Protein AF-A0A2V7H6N2-F1 (afdb_monomer)

Sequence (200 aa):
MRRLAPVTLITIGVLALLVWYVIYTRSVVHELRQEASRVGLMYARVYNGLSDPNPDAANAALLDLSRHIRESGVPMILADDAGNPTDTANLPFTAGMRSKQMRNYMLELDRQNLPIVEPGMGTVHFGNTPLVRGLILIPVLQSILIGMVLLAGAYALRTRGRADREQIWAGMARESAHQLGTPLSRSRGDYHRCYRSHGR

Radius of gyration: 38.62 Å; Cα contacts (8 Å, |Δi|>4): 127; chains: 1; bounding box: 100×37×113 Å

Secondary structure (DSSP, 8-state):
-TTTHHHHHHHHHHHHHHHHHHHHHHHHHHHHHHHHHHHHHHHHHHHHHHH-S-TTHHHHHHHHHHHHHHTT---EEEE-TTS-EEEEES-SS---TTSHHHHHHHHHHHHHSPPEEETTTEEEEE---HHHHHHHHHHHHHHHHHHHHHHHHHHHHHHHHHHHHHHHHHHHHHHHHHHHHHHHHHHHHHHHHHTTSS--

Structure (mmCIF, N/CA/C/O backbone):
data_AF-A0A2V7H6N2-F1
#
_entry.id   AF-A0A2V7H6N2-F1
#
loop_
_atom_site.group_PDB
_atom_site.id
_atom_site.type_symbol
_a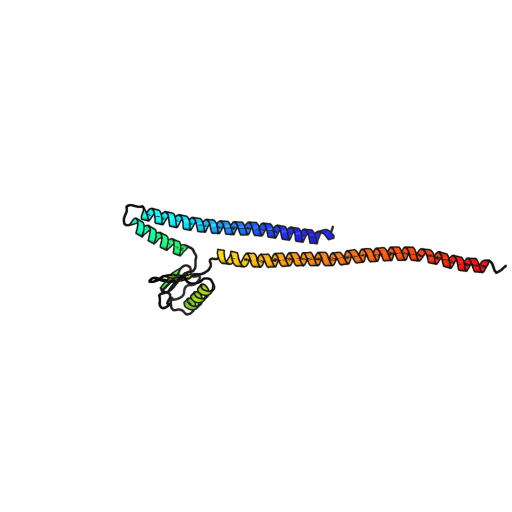tom_site.label_atom_id
_atom_site.label_alt_id
_atom_site.label_comp_id
_atom_site.label_asym_id
_atom_site.label_entity_id
_atom_site.label_seq_id
_atom_site.pdbx_PDB_ins_code
_atom_site.Cartn_x
_atom_site.Cartn_y
_atom_site.Cartn_z
_atom_site.occupancy
_atom_site.B_iso_or_equiv
_atom_site.auth_seq_id
_atom_site.auth_comp_id
_atom_site.auth_asym_id
_atom_site.auth_atom_id
_atom_site.pdbx_PDB_model_num
ATOM 1 N N . MET A 1 1 ? -13.682 0.307 43.775 1.00 49.00 1 MET A N 1
ATOM 2 C CA . MET A 1 1 ? -12.636 -0.066 42.790 1.00 49.00 1 MET A CA 1
ATOM 3 C C . MET A 1 1 ? -13.191 -0.513 41.422 1.00 49.00 1 MET A C 1
ATOM 5 O O . MET A 1 1 ? -12.634 -0.107 40.415 1.00 49.00 1 MET A O 1
ATOM 9 N N . ARG A 1 2 ? -14.326 -1.235 41.321 1.00 57.69 2 ARG A N 1
ATOM 10 C CA . ARG A 1 2 ? -14.915 -1.695 40.031 1.00 57.69 2 ARG A CA 1
ATOM 11 C C . ARG A 1 2 ? -15.389 -0.610 39.033 1.00 57.69 2 ARG A C 1
ATOM 13 O O . ARG A 1 2 ? -15.548 -0.912 37.858 1.00 57.69 2 ARG A O 1
ATOM 20 N N . ARG A 1 3 ? -15.612 0.643 39.461 1.00 59.81 3 ARG A N 1
ATOM 21 C CA . ARG A 1 3 ? -16.170 1.717 38.601 1.00 59.81 3 ARG A CA 1
ATOM 22 C C . ARG A 1 3 ? -15.148 2.369 37.646 1.00 59.81 3 ARG A C 1
ATOM 24 O O . ARG A 1 3 ? -15.546 2.912 36.616 1.00 59.81 3 ARG A O 1
ATOM 31 N N . LEU A 1 4 ? -13.848 2.287 37.950 1.00 61.97 4 LEU A N 1
ATOM 32 C CA . LEU A 1 4 ? -12.773 2.836 37.105 1.00 61.97 4 LEU A CA 1
ATOM 33 C C . LEU A 1 4 ? -12.337 1.866 35.997 1.00 61.97 4 LEU A C 1
ATOM 35 O O . LEU A 1 4 ? -11.927 2.322 34.935 1.00 61.97 4 LEU A O 1
ATOM 39 N N . ALA A 1 5 ? -12.534 0.559 36.205 1.00 71.19 5 ALA A N 1
ATOM 40 C CA . ALA A 1 5 ? -12.108 -0.503 35.293 1.00 71.19 5 ALA A CA 1
ATOM 41 C C . ALA A 1 5 ? -12.519 -0.306 33.814 1.00 71.19 5 ALA A C 1
ATOM 43 O O . ALA A 1 5 ? -11.676 -0.521 32.945 1.00 71.19 5 ALA A O 1
ATOM 44 N N . PRO A 1 6 ? -13.748 0.152 33.478 1.00 76.50 6 PRO A N 1
ATOM 45 C CA . PRO A 1 6 ? -14.136 0.332 32.076 1.00 76.50 6 PRO A CA 1
ATOM 46 C C . PRO A 1 6 ? -13.413 1.505 31.410 1.00 76.50 6 PRO A C 1
ATOM 48 O O . PRO A 1 6 ? -13.048 1.424 30.244 1.00 76.50 6 PRO A O 1
ATOM 51 N N . VAL A 1 7 ? -13.191 2.597 32.150 1.00 80.12 7 VAL A N 1
ATOM 52 C CA . VAL A 1 7 ? -12.512 3.787 31.614 1.00 80.12 7 VAL A CA 1
ATOM 53 C C . VAL A 1 7 ? -11.028 3.504 31.457 1.00 80.12 7 VAL A C 1
ATOM 55 O O . VAL A 1 7 ? -10.473 3.799 30.409 1.00 80.12 7 VAL A O 1
ATOM 58 N N . THR A 1 8 ? -10.399 2.856 32.441 1.00 85.50 8 THR A N 1
ATOM 59 C CA . THR A 1 8 ? -8.986 2.468 32.346 1.00 85.50 8 THR A CA 1
ATOM 60 C C . THR A 1 8 ? -8.736 1.507 31.184 1.00 85.50 8 THR A C 1
ATOM 62 O O . THR A 1 8 ? -7.739 1.664 30.490 1.00 85.50 8 THR A O 1
ATOM 65 N N . LEU A 1 9 ? -9.650 0.564 30.916 1.00 85.12 9 LEU A N 1
ATOM 66 C CA . LEU A 1 9 ? -9.554 -0.340 29.762 1.00 85.12 9 LEU A CA 1
ATOM 67 C C . LEU A 1 9 ? -9.631 0.410 28.427 1.00 85.12 9 LEU A C 1
ATOM 69 O O . LEU A 1 9 ? -8.818 0.155 27.543 1.00 85.12 9 LEU A O 1
ATOM 73 N N . ILE A 1 10 ? -10.565 1.357 28.290 1.00 85.88 10 ILE A N 1
ATOM 74 C CA . ILE A 1 10 ? -10.687 2.179 27.077 1.00 85.88 10 ILE A CA 1
ATOM 75 C C . ILE A 1 10 ? -9.427 3.027 26.882 1.00 85.88 10 ILE A C 1
ATOM 77 O O . ILE A 1 10 ? -8.874 3.040 25.786 1.00 85.88 10 ILE A O 1
ATOM 81 N N . THR A 1 11 ? -8.931 3.685 27.933 1.00 87.00 11 THR A N 1
ATOM 82 C CA . THR A 1 11 ? -7.718 4.512 27.853 1.00 87.00 11 THR A CA 1
ATOM 83 C C . THR A 1 11 ? -6.491 3.692 27.454 1.00 87.00 11 THR A C 1
ATOM 85 O O . THR A 1 11 ? -5.734 4.118 26.584 1.00 87.00 11 THR A O 1
ATOM 88 N N . ILE A 1 12 ? -6.309 2.500 28.035 1.00 90.56 12 ILE A N 1
ATOM 89 C CA . ILE A 1 12 ? -5.222 1.582 27.657 1.00 90.56 12 ILE A CA 1
ATOM 90 C C . ILE A 1 12 ? -5.381 1.134 26.201 1.00 90.56 12 ILE A C 1
ATOM 92 O O . ILE A 1 12 ? -4.402 1.138 25.460 1.00 90.56 12 ILE A O 1
ATOM 96 N N . GLY A 1 13 ? -6.602 0.805 25.769 1.00 88.75 13 GLY A N 1
ATOM 97 C CA . GLY A 1 13 ? -6.888 0.434 24.383 1.00 88.75 13 GLY A CA 1
ATOM 98 C C . GLY A 1 13 ? -6.537 1.547 23.393 1.00 88.75 13 GLY A C 1
ATOM 99 O O . GLY A 1 13 ? -5.859 1.295 22.403 1.00 88.75 13 GLY A O 1
ATOM 100 N N . VAL A 1 14 ? -6.919 2.793 23.687 1.00 89.69 14 VAL A N 1
ATOM 101 C CA . VAL A 1 14 ? -6.570 3.959 22.857 1.00 89.69 14 VAL A CA 1
ATOM 102 C C . VAL A 1 14 ? -5.056 4.175 22.813 1.00 89.69 14 VAL A C 1
ATOM 104 O O . VAL A 1 14 ? -4.505 4.375 21.734 1.00 89.69 14 VAL A O 1
ATOM 107 N N . LEU A 1 15 ? -4.361 4.092 23.952 1.00 92.25 15 LEU A N 1
ATOM 108 C CA . LEU A 1 15 ? -2.899 4.205 23.993 1.00 92.25 15 LEU A CA 1
ATOM 109 C C . LEU A 1 15 ? -2.215 3.105 23.175 1.00 92.25 15 LEU A C 1
ATOM 111 O O . LEU A 1 15 ? -1.307 3.401 22.403 1.00 92.25 15 LEU A O 1
ATOM 115 N N . ALA A 1 16 ? -2.674 1.858 23.293 1.00 91.75 16 ALA A N 1
ATOM 116 C CA . ALA A 1 16 ? -2.155 0.743 22.508 1.00 91.75 16 ALA A CA 1
ATOM 117 C C . ALA A 1 16 ? -2.360 0.967 21.001 1.00 91.75 16 ALA A C 1
ATOM 119 O O . ALA A 1 16 ? -1.436 0.734 20.224 1.00 91.75 16 ALA A O 1
ATOM 120 N N . LEU A 1 17 ? -3.523 1.488 20.591 1.00 90.75 17 LEU A N 1
ATOM 121 C CA . LEU A 1 17 ? -3.794 1.848 19.195 1.00 90.75 17 LEU A CA 1
ATOM 122 C C . LEU A 1 17 ? -2.862 2.949 18.684 1.00 90.75 17 LEU A C 1
ATOM 124 O O . LEU A 1 17 ? -2.365 2.853 17.565 1.00 90.75 17 LEU A O 1
ATOM 128 N N . LEU A 1 18 ? -2.599 3.976 19.495 1.00 91.38 18 LEU A N 1
ATOM 129 C CA . LEU A 1 18 ? -1.679 5.053 19.125 1.00 91.38 18 LEU A CA 1
ATOM 130 C C . LEU A 1 18 ? -0.240 4.545 18.984 1.00 91.38 18 LEU A C 1
ATOM 132 O O . LEU A 1 18 ? 0.433 4.873 18.009 1.00 91.38 18 LEU A O 1
ATOM 136 N N . VAL A 1 19 ? 0.225 3.713 19.920 1.00 94.19 19 VAL A N 1
ATOM 137 C CA . VAL A 1 19 ? 1.559 3.099 19.848 1.00 94.19 19 VAL A CA 1
ATOM 138 C C . VAL A 1 19 ? 1.673 2.206 18.615 1.00 94.19 19 VAL A C 1
ATOM 140 O O . VAL A 1 19 ? 2.633 2.336 17.856 1.00 94.19 19 VAL A O 1
ATOM 143 N N . TRP A 1 20 ? 0.675 1.353 18.374 1.00 93.12 20 TRP A N 1
ATOM 144 C CA . TRP A 1 20 ? 0.605 0.513 17.180 1.00 93.12 20 TRP A CA 1
ATOM 145 C C . TRP A 1 20 ? 0.672 1.347 15.896 1.00 93.12 20 TRP A C 1
ATOM 147 O O . TRP A 1 20 ? 1.472 1.050 15.012 1.00 93.12 20 TRP A O 1
ATOM 157 N N . TYR A 1 21 ? -0.101 2.434 15.815 1.00 90.25 21 TYR A N 1
ATOM 158 C CA . TYR A 1 21 ? -0.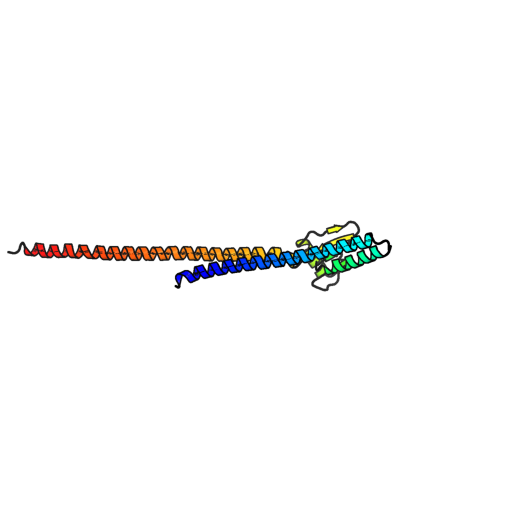103 3.334 14.661 1.00 90.25 21 TYR A CA 1
ATOM 159 C C . TYR A 1 21 ? 1.268 3.960 14.392 1.00 90.25 21 TYR A C 1
ATOM 161 O O . TYR A 1 21 ? 1.711 4.017 13.243 1.00 90.25 21 TYR A O 1
ATOM 169 N N . VAL A 1 22 ? 1.968 4.404 15.440 1.00 93.19 22 VAL A N 1
ATOM 170 C CA . VAL A 1 22 ? 3.320 4.962 15.307 1.00 93.19 22 VAL A CA 1
ATOM 171 C C . VAL A 1 22 ? 4.301 3.899 14.814 1.00 93.19 22 VAL A C 1
ATOM 173 O O . VAL A 1 22 ? 5.109 4.191 13.932 1.00 93.19 22 VAL A O 1
ATOM 176 N N . ILE A 1 23 ? 4.230 2.674 15.344 1.00 93.75 23 ILE A N 1
ATOM 177 C CA . ILE A 1 23 ? 5.082 1.559 14.903 1.00 93.75 23 ILE A CA 1
ATOM 178 C C . ILE A 1 23 ? 4.826 1.245 13.426 1.00 93.75 23 ILE A C 1
ATOM 180 O O . ILE A 1 23 ? 5.776 1.181 12.650 1.00 93.75 23 ILE A O 1
ATOM 184 N N . TYR A 1 24 ? 3.559 1.132 13.029 1.00 89.69 24 TYR A N 1
ATOM 185 C CA . TYR A 1 24 ? 3.167 0.873 11.646 1.00 89.69 24 TYR A CA 1
ATOM 186 C C . TYR A 1 24 ? 3.622 1.986 10.690 1.00 89.69 24 TYR A C 1
ATOM 188 O O . TYR A 1 24 ? 4.224 1.731 9.651 1.00 89.69 24 TYR A O 1
ATOM 196 N N . THR A 1 25 ? 3.411 3.248 11.064 1.00 90.19 25 THR A N 1
ATOM 197 C CA . THR A 1 25 ? 3.860 4.385 10.246 1.00 90.19 25 THR A CA 1
ATOM 198 C C . THR A 1 25 ? 5.381 4.366 10.080 1.00 90.19 25 THR A C 1
ATOM 200 O O . THR A 1 25 ? 5.897 4.619 8.994 1.00 90.19 25 THR A O 1
ATOM 203 N N . ARG A 1 26 ? 6.127 4.023 11.140 1.00 92.44 26 ARG A N 1
ATOM 204 C CA . ARG A 1 26 ? 7.588 3.892 11.070 1.00 92.44 26 ARG A CA 1
ATOM 205 C C . ARG A 1 26 ? 8.033 2.739 10.173 1.00 92.44 26 ARG A C 1
ATOM 207 O O . ARG A 1 26 ? 9.008 2.928 9.450 1.00 92.44 26 ARG A O 1
ATOM 214 N N . SER A 1 27 ? 7.356 1.588 10.194 1.00 89.25 27 SER A N 1
ATOM 215 C CA . SER A 1 27 ? 7.705 0.460 9.317 1.00 89.25 27 SER A CA 1
ATOM 216 C C . SER A 1 27 ? 7.466 0.807 7.850 1.00 89.25 27 SER A C 1
ATOM 218 O O . SER A 1 27 ? 8.359 0.621 7.032 1.00 89.25 27 SER A O 1
ATOM 220 N N . VAL A 1 28 ? 6.332 1.440 7.540 1.00 89.06 28 VAL A N 1
ATOM 221 C CA . VAL A 1 28 ? 6.027 1.954 6.198 1.00 89.06 28 VAL A CA 1
ATOM 222 C C . VAL A 1 28 ? 7.096 2.938 5.723 1.00 89.06 28 VAL A C 1
ATOM 224 O O . VAL A 1 28 ? 7.618 2.807 4.620 1.00 89.06 28 VAL A O 1
ATOM 227 N N . VAL A 1 29 ? 7.458 3.924 6.551 1.00 89.25 29 VAL A N 1
ATOM 228 C CA . VAL A 1 29 ? 8.499 4.902 6.195 1.00 89.25 29 VAL A CA 1
ATOM 229 C C . VAL A 1 29 ? 9.850 4.216 5.987 1.00 89.25 29 VAL A C 1
ATOM 231 O O . VAL A 1 29 ? 10.625 4.640 5.131 1.00 89.25 29 VAL A O 1
ATOM 234 N N . HIS A 1 30 ? 10.151 3.170 6.756 1.00 90.50 30 HIS A N 1
ATOM 235 C CA . HIS A 1 30 ? 11.375 2.399 6.586 1.00 90.50 30 HIS A CA 1
ATOM 236 C C . HIS A 1 30 ? 11.399 1.660 5.244 1.00 90.50 30 HIS A C 1
ATOM 238 O O . HIS A 1 30 ? 12.384 1.780 4.520 1.00 90.50 30 HIS A O 1
ATOM 244 N N . GLU A 1 31 ? 10.313 0.975 4.882 1.00 87.75 31 GLU A N 1
ATOM 245 C CA . GLU A 1 31 ? 10.175 0.298 3.587 1.00 87.75 31 GLU A CA 1
ATOM 246 C C . GLU A 1 31 ? 10.279 1.294 2.421 1.00 87.75 31 GLU A C 1
ATOM 248 O O . GLU A 1 31 ? 11.102 1.103 1.528 1.00 87.75 31 GLU A O 1
ATOM 253 N N . LEU A 1 32 ? 9.578 2.434 2.495 1.00 86.62 32 LEU A N 1
ATOM 254 C CA . LEU A 1 32 ? 9.671 3.501 1.488 1.00 86.62 32 LEU A CA 1
ATOM 255 C C . LEU A 1 32 ? 11.096 4.054 1.340 1.00 86.62 32 LEU A C 1
ATOM 257 O O . LEU A 1 32 ? 11.557 4.321 0.232 1.00 86.62 32 LEU A O 1
ATOM 261 N N . ARG A 1 33 ? 11.828 4.227 2.448 1.00 88.12 33 ARG A N 1
ATOM 262 C CA . ARG A 1 33 ? 13.228 4.682 2.409 1.00 88.12 33 ARG A CA 1
ATOM 263 C C . ARG A 1 33 ? 14.155 3.641 1.794 1.00 88.12 33 ARG A C 1
ATOM 265 O O . ARG A 1 33 ? 15.095 4.023 1.096 1.00 88.12 33 ARG A O 1
ATOM 272 N N . GLN A 1 34 ? 13.915 2.354 2.044 1.00 86.75 34 GLN A N 1
ATOM 273 C CA . GLN A 1 34 ? 14.683 1.278 1.421 1.00 86.75 34 GLN A CA 1
ATOM 274 C C . GLN A 1 34 ? 14.440 1.239 -0.090 1.00 86.75 34 GLN A C 1
ATOM 276 O O . GLN A 1 34 ? 15.405 1.186 -0.852 1.00 86.75 34 GLN A O 1
ATOM 281 N N . GLU A 1 35 ? 13.184 1.335 -0.530 1.00 83.44 35 GLU A N 1
ATOM 282 C CA . GLU A 1 35 ? 12.837 1.421 -1.953 1.00 83.44 35 GLU A CA 1
ATOM 283 C C . GLU A 1 35 ? 13.471 2.653 -2.613 1.00 83.44 35 GLU A C 1
ATOM 285 O O . GLU A 1 35 ? 14.158 2.523 -3.627 1.00 83.44 35 GLU A O 1
ATOM 290 N N . ALA A 1 36 ? 13.356 3.834 -1.996 1.00 83.75 36 ALA A N 1
ATOM 291 C CA . ALA A 1 36 ? 13.974 5.060 -2.503 1.00 83.75 36 ALA A CA 1
ATOM 292 C C . ALA A 1 36 ? 15.506 4.947 -2.608 1.00 83.75 36 ALA A C 1
ATOM 294 O O . ALA A 1 36 ? 16.102 5.395 -3.587 1.00 83.75 36 ALA A O 1
ATOM 295 N N . SER A 1 37 ? 16.149 4.298 -1.633 1.00 85.62 37 SER A N 1
ATOM 296 C CA . SER A 1 37 ? 17.595 4.039 -1.668 1.00 85.62 37 SER A CA 1
ATOM 297 C C . SER A 1 37 ? 17.982 3.126 -2.834 1.00 85.62 37 SER A C 1
ATOM 299 O O . SER A 1 37 ? 18.994 3.371 -3.488 1.00 85.62 37 SER A O 1
ATOM 301 N N . ARG A 1 38 ? 17.173 2.100 -3.141 1.00 83.06 38 ARG A N 1
ATOM 302 C CA . ARG A 1 38 ? 17.405 1.216 -4.297 1.00 83.06 38 ARG A CA 1
ATOM 303 C C . ARG A 1 38 ? 17.304 1.980 -5.613 1.00 83.06 38 ARG A C 1
ATOM 305 O O . ARG A 1 38 ? 18.183 1.824 -6.455 1.00 83.06 38 ARG A O 1
ATOM 312 N N . VAL A 1 39 ? 16.301 2.845 -5.765 1.00 81.75 39 VAL A N 1
ATOM 313 C CA . VAL A 1 39 ? 16.165 3.715 -6.948 1.00 81.75 39 VAL A CA 1
ATOM 314 C C . VAL A 1 39 ? 17.357 4.671 -7.069 1.00 81.75 39 VAL A C 1
ATOM 316 O O . VAL A 1 39 ? 17.913 4.830 -8.152 1.00 81.75 39 VAL A O 1
ATOM 319 N N . GLY A 1 40 ? 17.814 5.254 -5.957 1.00 83.25 40 GLY A N 1
ATOM 320 C CA . GLY A 1 40 ? 19.007 6.105 -5.941 1.00 83.25 40 GLY A CA 1
ATOM 321 C C . GLY A 1 40 ? 20.276 5.367 -6.382 1.00 83.25 40 GLY A C 1
ATOM 322 O O . GLY A 1 40 ? 21.051 5.892 -7.180 1.00 83.25 40 GLY A O 1
ATOM 323 N N . LEU A 1 41 ? 20.464 4.125 -5.926 1.00 83.50 41 LEU A N 1
ATOM 324 C CA . LEU A 1 41 ? 21.573 3.272 -6.365 1.00 83.50 41 LEU A CA 1
ATOM 325 C C . LEU A 1 41 ? 21.480 2.929 -7.856 1.00 83.50 41 LEU A C 1
ATOM 327 O O . LEU A 1 41 ? 22.502 2.949 -8.539 1.00 83.50 41 LEU A O 1
ATOM 331 N N . MET A 1 42 ? 20.279 2.653 -8.371 1.00 78.00 42 MET A N 1
ATOM 332 C CA . MET A 1 42 ? 20.055 2.435 -9.804 1.00 78.00 42 MET A CA 1
ATOM 333 C C . MET A 1 42 ? 20.463 3.665 -10.620 1.00 78.00 42 MET A C 1
ATOM 335 O O . MET A 1 42 ? 21.233 3.540 -11.569 1.00 78.00 42 MET A O 1
ATOM 339 N N . TYR A 1 43 ? 20.022 4.857 -10.209 1.00 81.38 43 TYR A N 1
ATOM 340 C CA . TYR A 1 43 ? 20.392 6.114 -10.861 1.00 81.38 43 TYR A CA 1
ATOM 341 C C . TYR A 1 43 ? 21.910 6.342 -10.850 1.00 81.38 43 TYR A C 1
ATOM 343 O O . TYR A 1 43 ? 22.499 6.651 -11.884 1.00 81.38 43 TYR A O 1
ATOM 351 N N . ALA A 1 44 ? 22.562 6.117 -9.704 1.00 83.62 44 ALA A N 1
ATOM 352 C CA . ALA A 1 44 ? 24.012 6.236 -9.584 1.00 83.62 44 ALA A CA 1
ATOM 353 C C . ALA A 1 44 ? 24.759 5.250 -10.499 1.00 83.62 44 ALA A C 1
ATOM 355 O O . ALA A 1 44 ? 25.738 5.642 -11.127 1.00 83.62 44 ALA A O 1
ATOM 356 N N . ARG A 1 45 ? 24.296 3.995 -10.619 1.00 81.81 45 ARG A N 1
ATOM 357 C CA . ARG A 1 45 ? 24.901 2.987 -11.512 1.00 81.81 45 ARG A CA 1
ATOM 358 C C . ARG A 1 45 ? 24.753 3.346 -12.985 1.00 81.81 45 ARG A C 1
ATOM 360 O O . ARG A 1 45 ? 25.729 3.238 -13.719 1.00 81.81 45 ARG A O 1
ATOM 367 N N . VAL A 1 46 ? 23.569 3.796 -13.403 1.00 82.56 46 VAL A N 1
ATOM 368 C CA . VAL A 1 46 ? 23.340 4.268 -14.777 1.00 82.56 46 VAL A CA 1
ATOM 369 C C . VAL A 1 46 ? 24.257 5.447 -15.079 1.00 82.56 46 VAL A C 1
ATOM 371 O O . VAL A 1 46 ? 24.952 5.436 -16.087 1.00 82.56 46 VAL A O 1
ATOM 374 N N . TYR A 1 47 ? 24.329 6.429 -14.178 1.00 82.62 47 TYR A N 1
ATOM 375 C CA . TYR A 1 47 ? 25.185 7.598 -14.364 1.00 82.62 47 TYR A CA 1
ATOM 376 C C . TYR A 1 47 ? 26.677 7.237 -14.422 1.00 82.62 47 TYR A C 1
ATOM 378 O O . TYR A 1 47 ? 27.406 7.781 -15.251 1.00 82.62 47 TYR A O 1
ATOM 386 N N . ASN A 1 48 ? 27.127 6.290 -13.591 1.00 82.00 48 ASN A N 1
ATOM 387 C CA . ASN A 1 48 ? 28.498 5.780 -13.646 1.00 82.00 48 ASN A CA 1
ATOM 388 C C . ASN A 1 48 ? 28.783 5.083 -14.980 1.00 82.00 48 ASN A C 1
ATOM 390 O O . ASN A 1 48 ? 29.793 5.381 -15.600 1.00 82.00 48 ASN A O 1
ATOM 394 N N . GLY A 1 49 ? 27.882 4.216 -15.452 1.00 80.31 49 GLY A N 1
ATOM 395 C CA . GLY A 1 49 ? 28.028 3.547 -16.749 1.00 80.31 49 GLY A CA 1
ATOM 396 C C . GLY A 1 49 ? 28.025 4.513 -17.937 1.00 80.31 49 GLY A C 1
ATOM 397 O O . GLY A 1 49 ? 28.700 4.253 -18.925 1.00 80.31 49 GLY A O 1
ATOM 398 N N . LEU A 1 50 ? 27.308 5.639 -17.836 1.00 80.38 50 LEU A N 1
ATOM 399 C CA . LEU A 1 50 ? 27.317 6.703 -18.849 1.00 80.38 50 LEU A CA 1
ATOM 400 C C . LEU A 1 50 ? 28.572 7.590 -18.789 1.00 80.38 50 LEU A C 1
ATOM 402 O O . LEU A 1 50 ? 28.933 8.193 -19.795 1.00 80.38 50 LEU A O 1
ATOM 406 N N . SER A 1 51 ? 29.205 7.706 -17.618 1.00 81.06 51 SER A N 1
ATOM 407 C CA . SER A 1 51 ? 30.416 8.520 -17.413 1.00 81.06 51 SER A CA 1
ATOM 408 C C . SER A 1 51 ? 31.714 7.724 -17.594 1.00 81.06 51 SER A C 1
ATOM 410 O O . SER A 1 51 ? 32.794 8.315 -17.618 1.00 81.06 51 SER A O 1
ATOM 412 N N . ASP A 1 52 ? 31.624 6.396 -17.687 1.00 78.69 52 ASP A N 1
ATOM 413 C CA . ASP A 1 52 ? 32.759 5.506 -17.907 1.00 78.69 52 ASP A CA 1
ATOM 414 C C . ASP A 1 52 ? 33.234 5.612 -19.374 1.00 78.69 52 ASP A C 1
ATOM 416 O O . ASP A 1 52 ? 32.426 5.471 -20.294 1.00 78.69 52 ASP A O 1
ATOM 420 N N . PRO A 1 53 ? 34.532 5.866 -19.629 1.00 77.44 53 PRO A N 1
ATOM 421 C CA . PRO A 1 53 ? 35.076 5.913 -20.985 1.00 77.44 53 PRO A CA 1
ATOM 422 C C . PRO A 1 53 ? 35.044 4.563 -21.723 1.00 77.44 53 PRO A C 1
ATOM 424 O O . PRO A 1 53 ? 35.319 4.524 -22.924 1.00 77.44 53 PRO A O 1
ATOM 427 N N . ASN A 1 54 ? 34.737 3.457 -21.041 1.00 81.44 54 ASN A N 1
ATOM 428 C CA . ASN A 1 54 ? 34.571 2.150 -21.659 1.00 81.44 54 ASN A CA 1
ATOM 429 C C . ASN A 1 54 ? 33.231 2.050 -22.433 1.00 81.44 54 ASN A C 1
ATOM 431 O O . ASN A 1 54 ? 32.165 2.133 -21.818 1.00 81.44 54 ASN A O 1
ATOM 435 N N . PRO A 1 55 ? 33.247 1.779 -23.754 1.00 72.50 55 PRO A N 1
ATOM 436 C CA . PRO A 1 55 ? 32.033 1.679 -24.572 1.00 72.50 55 PRO A CA 1
ATOM 437 C C . PRO A 1 55 ? 31.058 0.568 -24.139 1.00 72.50 55 PRO A C 1
ATOM 439 O O . PRO A 1 55 ? 29.865 0.664 -24.423 1.00 72.50 55 PRO A O 1
ATOM 442 N N . ASP A 1 56 ? 31.524 -0.457 -23.417 1.00 80.00 56 ASP A N 1
ATOM 443 C CA . ASP A 1 56 ? 30.676 -1.562 -22.946 1.00 80.00 56 ASP A CA 1
ATOM 444 C C . ASP A 1 56 ? 30.054 -1.321 -21.558 1.00 80.00 56 ASP A C 1
ATOM 446 O O . ASP A 1 56 ? 29.109 -2.015 -21.164 1.00 80.00 56 ASP A O 1
ATOM 450 N N . ALA A 1 57 ? 30.537 -0.324 -20.809 1.00 77.69 57 ALA A N 1
ATOM 451 C CA . ALA A 1 57 ? 30.082 -0.056 -19.444 1.00 77.69 57 ALA A CA 1
ATOM 452 C C . ALA A 1 57 ? 28.621 0.419 -19.391 1.00 77.69 57 ALA A C 1
ATOM 454 O O . ALA A 1 57 ? 27.861 -0.001 -18.513 1.00 77.69 57 ALA A O 1
ATOM 455 N N . ALA A 1 58 ? 28.193 1.224 -20.367 1.00 74.75 58 ALA A N 1
ATOM 456 C CA . ALA A 1 58 ? 26.807 1.673 -20.483 1.00 74.75 58 ALA A CA 1
ATOM 457 C C . ALA A 1 58 ? 25.841 0.493 -20.702 1.00 74.75 58 ALA A C 1
ATOM 459 O O . ALA A 1 58 ? 24.809 0.395 -20.035 1.00 74.75 58 ALA A O 1
ATOM 460 N N . ASN A 1 59 ? 26.201 -0.454 -21.573 1.00 79.50 59 ASN A N 1
ATOM 461 C CA . ASN A 1 59 ? 25.390 -1.644 -21.843 1.00 79.50 59 ASN A CA 1
ATOM 462 C C . ASN A 1 59 ? 25.304 -2.565 -20.616 1.00 79.50 59 ASN A C 1
ATOM 464 O O . ASN A 1 59 ? 24.226 -3.065 -20.287 1.00 79.50 59 ASN A O 1
ATOM 468 N N . ALA A 1 60 ? 26.416 -2.750 -19.896 1.00 80.25 60 ALA A N 1
ATOM 469 C CA . ALA A 1 60 ? 26.437 -3.513 -18.650 1.00 80.25 60 ALA A CA 1
ATOM 470 C C . ALA A 1 60 ? 25.554 -2.873 -17.561 1.00 80.25 60 ALA A C 1
ATOM 472 O O . ALA A 1 60 ? 24.809 -3.582 -16.880 1.00 80.25 60 ALA A O 1
ATOM 473 N N . ALA A 1 61 ? 25.574 -1.541 -17.437 1.00 79.56 61 ALA A N 1
ATOM 474 C CA . ALA A 1 61 ? 24.718 -0.809 -16.505 1.00 79.56 61 ALA A CA 1
ATOM 475 C C . ALA A 1 61 ? 23.223 -0.942 -16.851 1.00 79.56 61 ALA A C 1
ATOM 477 O O . ALA A 1 61 ? 22.402 -1.125 -15.952 1.00 79.56 61 ALA A O 1
ATOM 478 N N . LEU A 1 62 ? 22.860 -0.915 -18.140 1.00 77.62 62 LEU A N 1
ATOM 479 C CA . LEU A 1 62 ? 21.479 -1.120 -18.599 1.00 77.62 62 LEU A CA 1
ATOM 480 C C . LEU A 1 62 ? 20.976 -2.548 -18.331 1.00 77.62 62 LEU A C 1
ATOM 482 O O . LEU A 1 62 ? 19.836 -2.734 -17.899 1.00 77.62 62 LEU A O 1
ATOM 486 N N . LEU A 1 63 ? 21.824 -3.560 -18.541 1.00 79.88 63 LEU A N 1
ATOM 487 C CA . LEU A 1 63 ? 21.497 -4.954 -18.226 1.00 79.88 63 LEU A CA 1
ATOM 488 C C . LEU A 1 63 ? 21.313 -5.170 -16.717 1.00 79.88 63 LEU A C 1
ATOM 490 O O . LEU A 1 63 ? 20.368 -5.847 -16.304 1.00 79.88 63 LEU A O 1
ATOM 494 N N . ASP A 1 64 ? 22.176 -4.572 -15.890 1.00 79.88 64 ASP A N 1
ATOM 495 C CA . ASP A 1 64 ? 22.060 -4.648 -14.429 1.00 79.88 64 ASP A CA 1
ATOM 496 C C . ASP A 1 64 ? 20.802 -3.930 -13.920 1.00 79.88 64 ASP A C 1
ATOM 498 O O . ASP A 1 64 ? 20.080 -4.462 -13.070 1.00 79.88 64 ASP A O 1
ATOM 502 N N . LEU A 1 65 ? 20.478 -2.770 -14.503 1.00 78.75 65 LEU A N 1
ATOM 503 C CA . LEU A 1 65 ? 19.239 -2.045 -14.229 1.00 78.75 65 LEU A CA 1
ATOM 504 C C . LEU A 1 65 ? 18.011 -2.892 -14.580 1.00 78.75 65 LEU A C 1
ATOM 506 O O . LEU A 1 65 ? 17.103 -3.027 -13.764 1.00 78.75 65 LEU A O 1
ATOM 510 N N . SER A 1 66 ? 17.997 -3.509 -15.765 1.00 78.38 66 SER A N 1
ATOM 511 C CA . SER A 1 66 ? 16.901 -4.378 -16.206 1.00 78.38 66 SER A CA 1
ATOM 512 C C . SER A 1 66 ? 16.672 -5.554 -15.249 1.00 78.38 66 SER A C 1
ATOM 514 O O . SER A 1 66 ? 15.525 -5.897 -14.949 1.00 78.38 66 SER A O 1
ATOM 516 N N . ARG A 1 67 ? 17.748 -6.160 -14.730 1.00 77.06 67 ARG A N 1
ATOM 517 C CA . ARG A 1 67 ? 17.658 -7.231 -13.727 1.00 77.06 67 ARG A CA 1
ATOM 518 C C . ARG A 1 67 ? 17.061 -6.718 -12.415 1.00 77.06 67 ARG A C 1
ATOM 520 O O . ARG A 1 67 ? 16.119 -7.318 -11.907 1.00 77.06 67 ARG A O 1
ATOM 527 N N . HIS A 1 68 ? 17.529 -5.574 -11.921 1.00 75.44 68 HIS A N 1
ATOM 528 C CA . HIS A 1 68 ? 17.041 -4.993 -10.668 1.00 75.44 68 HIS A CA 1
ATOM 529 C C . HIS A 1 68 ? 15.589 -4.495 -10.749 1.00 75.44 68 HIS A C 1
ATOM 531 O O . HIS A 1 68 ? 14.850 -4.612 -9.773 1.00 75.44 68 HIS A O 1
ATOM 537 N N . ILE A 1 69 ? 15.143 -3.979 -11.901 1.00 73.62 69 ILE A N 1
ATOM 538 C CA . ILE A 1 69 ? 13.727 -3.636 -12.127 1.00 73.62 69 ILE A CA 1
ATOM 539 C C . ILE A 1 69 ? 12.870 -4.902 -12.049 1.00 73.62 69 ILE A C 1
ATOM 541 O O . ILE A 1 69 ? 11.822 -4.897 -11.401 1.00 73.62 69 ILE A O 1
ATOM 545 N N . ARG A 1 70 ? 13.340 -6.012 -12.630 1.00 73.62 70 ARG A N 1
ATOM 546 C CA . ARG A 1 70 ? 12.691 -7.320 -12.488 1.00 73.62 70 ARG A CA 1
ATOM 547 C C . ARG A 1 70 ? 12.659 -7.808 -11.041 1.00 7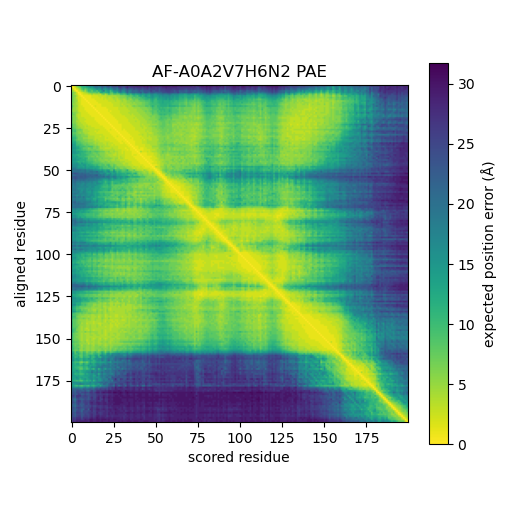3.62 70 ARG A C 1
ATOM 549 O O . ARG A 1 70 ? 11.686 -8.437 -10.664 1.00 73.62 70 ARG A O 1
ATOM 556 N N . GLU A 1 71 ? 13.638 -7.463 -10.214 1.00 74.19 71 GLU A N 1
ATOM 557 C CA . GLU A 1 71 ? 13.682 -7.806 -8.781 1.00 74.19 71 GLU A CA 1
ATOM 558 C C . GLU A 1 71 ? 12.916 -6.823 -7.873 1.00 74.19 71 GLU A C 1
ATOM 560 O O . GLU A 1 71 ? 12.836 -7.032 -6.662 1.00 74.19 71 GLU A O 1
ATOM 565 N N . SER A 1 72 ? 12.315 -5.760 -8.427 1.00 72.25 72 SER A N 1
ATOM 566 C CA . SER A 1 72 ? 11.571 -4.748 -7.656 1.00 72.25 72 SER A CA 1
ATOM 567 C C . SER A 1 72 ? 10.347 -5.301 -6.914 1.00 72.25 72 SER A C 1
ATOM 569 O O . SER A 1 72 ? 9.813 -4.635 -6.029 1.00 72.25 72 SER A O 1
ATOM 571 N N . GLY A 1 73 ? 9.889 -6.509 -7.259 1.00 75.00 73 GLY A N 1
ATOM 572 C CA . GLY A 1 73 ? 8.706 -7.137 -6.673 1.00 75.00 73 GLY A CA 1
ATOM 573 C C . GLY A 1 73 ? 7.382 -6.551 -7.173 1.00 75.00 73 GLY A C 1
ATOM 574 O O . GLY A 1 73 ? 6.323 -6.993 -6.729 1.00 75.00 73 GLY A O 1
ATOM 575 N N . VAL A 1 74 ? 7.415 -5.585 -8.100 1.00 84.06 74 VAL A N 1
ATOM 576 C CA . VAL A 1 74 ? 6.214 -5.047 -8.750 1.00 84.06 74 VAL A CA 1
ATOM 577 C C . VAL A 1 74 ? 5.730 -6.061 -9.790 1.00 84.06 74 VAL A C 1
ATOM 579 O O . VAL A 1 74 ? 6.486 -6.358 -10.722 1.00 84.06 74 VAL A O 1
ATOM 582 N N . PRO A 1 75 ? 4.505 -6.606 -9.662 1.00 86.44 75 PRO A N 1
ATOM 583 C CA . PRO A 1 75 ? 3.944 -7.491 -10.672 1.00 86.44 75 PRO A CA 1
ATOM 584 C C . PRO A 1 75 ? 3.659 -6.681 -11.934 1.00 86.44 75 PRO A C 1
ATOM 586 O O . PRO A 1 75 ? 2.893 -5.715 -11.887 1.00 86.44 75 PRO A O 1
ATOM 589 N N . MET A 1 76 ? 4.260 -7.076 -13.053 1.00 88.44 76 MET A N 1
ATOM 590 C CA . MET A 1 76 ? 4.112 -6.377 -14.327 1.00 88.44 76 MET A CA 1
ATOM 591 C C . MET A 1 76 ? 4.011 -7.339 -15.505 1.00 88.44 76 MET A C 1
ATOM 593 O O . MET A 1 76 ? 4.592 -8.427 -15.503 1.00 88.44 76 MET A O 1
ATOM 597 N N . ILE A 1 77 ? 3.255 -6.920 -16.513 1.00 90.00 77 ILE A N 1
ATOM 598 C CA . ILE A 1 77 ? 3.051 -7.624 -17.773 1.00 90.00 77 ILE A CA 1
ATOM 599 C C . ILE A 1 77 ? 3.261 -6.617 -18.896 1.00 90.00 77 ILE A C 1
ATOM 601 O O . ILE A 1 77 ? 2.604 -5.578 -18.929 1.00 90.00 77 ILE A O 1
ATOM 605 N N . LEU A 1 78 ? 4.161 -6.940 -19.817 1.00 89.81 78 LEU A N 1
ATOM 606 C CA . LEU A 1 78 ? 4.349 -6.205 -21.057 1.00 89.81 78 LEU A CA 1
ATOM 607 C C . LEU A 1 78 ? 3.495 -6.858 -22.140 1.00 89.81 78 LEU A C 1
ATOM 609 O O . LEU A 1 78 ? 3.611 -8.063 -22.364 1.00 89.81 78 LEU A O 1
ATOM 613 N N . ALA A 1 79 ? 2.666 -6.070 -22.810 1.00 90.88 79 ALA A N 1
ATOM 614 C CA . ALA A 1 79 ? 1.861 -6.488 -23.944 1.00 90.88 79 ALA A CA 1
ATOM 615 C C . ALA A 1 79 ? 2.275 -5.747 -25.219 1.00 90.88 79 ALA A C 1
ATOM 617 O O . ALA A 1 79 ? 2.684 -4.591 -25.161 1.00 90.88 79 ALA A O 1
ATOM 618 N N . ASP A 1 80 ? 2.168 -6.418 -26.364 1.00 88.94 80 ASP A N 1
ATOM 619 C CA . ASP A 1 80 ? 2.347 -5.802 -27.679 1.00 88.94 80 ASP A CA 1
ATOM 620 C C . ASP A 1 80 ? 1.210 -4.812 -28.016 1.00 88.94 80 ASP A C 1
ATOM 622 O O . ASP A 1 80 ? 0.208 -4.710 -27.303 1.00 88.94 80 ASP A O 1
ATOM 626 N N . ASP A 1 81 ? 1.339 -4.099 -29.137 1.00 86.25 81 ASP A N 1
ATOM 627 C CA . ASP A 1 81 ? 0.307 -3.170 -29.631 1.00 86.25 81 ASP A CA 1
ATOM 628 C C . ASP A 1 81 ? -1.025 -3.870 -29.976 1.00 86.25 81 ASP A C 1
ATOM 630 O O . ASP A 1 81 ? -2.069 -3.226 -30.083 1.00 86.25 81 ASP A O 1
ATOM 634 N N . ALA A 1 82 ? -1.014 -5.199 -30.134 1.00 84.06 82 ALA A N 1
ATOM 635 C CA . ALA A 1 82 ? -2.206 -6.020 -30.335 1.00 84.06 82 ALA A CA 1
ATOM 636 C C . ALA A 1 82 ? -2.838 -6.498 -29.008 1.00 84.06 82 ALA A C 1
ATOM 638 O O . ALA A 1 82 ? -3.840 -7.222 -29.028 1.00 84.06 82 ALA A O 1
ATOM 639 N N . GLY A 1 83 ? -2.280 -6.100 -27.858 1.00 81.94 83 GLY A N 1
ATOM 640 C CA . GLY A 1 83 ? -2.755 -6.452 -26.521 1.00 81.94 83 GLY A CA 1
ATOM 641 C C . GLY A 1 83 ? -2.422 -7.883 -26.085 1.00 81.94 83 GLY A C 1
ATOM 642 O O . GLY A 1 83 ? -3.062 -8.412 -25.172 1.00 81.94 83 GLY A O 1
ATOM 643 N N . ASN A 1 84 ? -1.462 -8.549 -26.732 1.00 89.06 84 ASN A N 1
ATOM 644 C CA . ASN A 1 84 ? -0.985 -9.866 -26.320 1.00 89.06 84 ASN A CA 1
ATOM 645 C C . ASN A 1 84 ? 0.216 -9.734 -25.378 1.00 89.06 84 ASN A C 1
ATOM 647 O O . ASN A 1 84 ? 1.152 -9.009 -25.697 1.00 89.06 84 ASN A O 1
ATOM 651 N N . PRO A 1 85 ? 0.239 -10.465 -24.252 1.00 88.62 85 PRO A N 1
ATOM 652 C CA . PRO A 1 85 ? 1.367 -10.439 -23.331 1.00 88.62 85 PRO A CA 1
ATOM 653 C C . PRO A 1 85 ? 2.608 -11.080 -23.965 1.00 88.62 85 PRO A C 1
ATOM 655 O O . PRO A 1 85 ? 2.552 -12.208 -24.462 1.00 88.62 85 PRO A O 1
ATOM 658 N N . THR A 1 86 ? 3.719 -10.355 -23.895 1.00 88.06 86 THR A N 1
ATOM 659 C CA . THR A 1 86 ? 5.022 -10.681 -24.487 1.00 88.06 86 THR A CA 1
ATOM 660 C C . THR A 1 86 ? 6.066 -10.974 -23.411 1.00 88.06 86 THR A C 1
ATOM 662 O O . THR A 1 86 ? 6.870 -11.888 -23.578 1.00 88.06 86 THR A O 1
ATOM 665 N N . ASP A 1 87 ? 6.038 -10.246 -22.289 1.00 87.50 87 ASP A N 1
ATOM 666 C CA . ASP A 1 87 ? 6.938 -10.469 -21.148 1.00 87.50 87 ASP A CA 1
ATOM 667 C C . ASP A 1 87 ? 6.202 -10.280 -19.812 1.00 87.50 87 ASP A C 1
ATOM 669 O O . ASP A 1 87 ? 5.175 -9.602 -19.733 1.00 87.50 87 ASP A O 1
ATOM 673 N N . THR A 1 88 ? 6.713 -10.901 -18.750 1.00 89.00 88 THR A N 1
ATOM 674 C CA . THR A 1 88 ? 6.116 -10.861 -17.410 1.00 89.00 88 THR A CA 1
ATOM 675 C C . THR A 1 88 ? 7.189 -10.803 -16.332 1.00 89.00 88 THR A C 1
ATOM 677 O O . THR A 1 88 ? 8.194 -11.504 -16.426 1.00 89.00 88 THR A O 1
ATOM 680 N N . ALA A 1 89 ? 6.944 -10.059 -15.255 1.00 87.00 89 ALA A N 1
ATOM 681 C CA . ALA A 1 89 ? 7.806 -10.058 -14.078 1.00 87.00 89 ALA A CA 1
ATOM 682 C C . ALA A 1 89 ? 6.994 -10.077 -12.775 1.00 87.00 89 ALA A C 1
ATOM 684 O O . ALA A 1 89 ? 5.921 -9.481 -12.685 1.00 87.00 89 ALA A O 1
ATOM 685 N N . ASN A 1 90 ? 7.529 -10.769 -11.761 1.00 85.50 90 ASN A N 1
ATOM 686 C CA . ASN A 1 90 ? 6.983 -10.859 -10.397 1.00 85.50 90 ASN A CA 1
ATOM 687 C C . ASN A 1 90 ? 5.515 -11.298 -10.308 1.00 85.50 90 ASN A C 1
ATOM 689 O O . ASN A 1 90 ? 4.756 -10.812 -9.468 1.00 85.50 90 ASN A O 1
ATOM 693 N N . LEU A 1 91 ? 5.095 -12.223 -11.173 1.00 86.56 91 LEU A N 1
ATOM 694 C CA . LEU A 1 91 ? 3.754 -12.790 -11.097 1.00 86.56 91 LEU A CA 1
ATOM 695 C C . LEU A 1 91 ? 3.637 -13.766 -9.913 1.00 86.56 91 LEU A C 1
ATOM 697 O O . LEU A 1 91 ? 4.541 -14.572 -9.694 1.00 86.56 91 LEU A O 1
ATOM 701 N N . PRO A 1 92 ? 2.505 -13.770 -9.185 1.00 84.56 92 PRO A N 1
ATOM 702 C CA . PRO A 1 92 ? 2.267 -14.714 -8.091 1.00 84.56 92 PRO A CA 1
ATOM 703 C C . PRO A 1 92 ? 1.915 -16.130 -8.584 1.00 84.56 92 PRO A C 1
ATOM 705 O O . PRO A 1 92 ? 1.667 -17.024 -7.779 1.00 84.56 92 PRO A O 1
ATOM 708 N N . PHE A 1 93 ? 1.852 -16.335 -9.902 1.00 86.19 93 PHE A N 1
ATOM 709 C CA . PHE A 1 93 ? 1.523 -17.603 -10.542 1.00 86.19 93 PHE A CA 1
ATOM 710 C C . PHE A 1 93 ? 2.356 -17.804 -11.808 1.00 86.19 93 PHE A C 1
ATOM 712 O O . PHE A 1 93 ? 2.840 -16.853 -12.420 1.00 86.19 93 PHE A O 1
ATOM 719 N N . THR A 1 94 ? 2.441 -19.056 -12.249 1.00 84.38 94 THR A N 1
ATOM 720 C CA . THR A 1 94 ? 3.013 -19.427 -13.544 1.00 84.38 94 THR A CA 1
ATOM 721 C C . THR A 1 94 ? 1.877 -19.842 -14.471 1.00 84.38 94 THR A C 1
ATOM 723 O O . THR A 1 94 ? 1.204 -20.839 -14.224 1.00 84.38 94 THR A O 1
ATOM 726 N N . ALA A 1 95 ? 1.633 -19.073 -15.531 1.00 84.88 95 ALA A N 1
ATOM 727 C CA . ALA A 1 95 ? 0.645 -19.409 -16.552 1.00 84.88 95 ALA A CA 1
ATOM 728 C C . ALA A 1 95 ? 1.187 -19.072 -17.941 1.00 84.88 95 ALA A C 1
ATOM 730 O O . ALA A 1 95 ? 2.019 -18.181 -18.096 1.00 84.88 95 ALA A O 1
ATOM 731 N N . GLY A 1 96 ? 0.698 -19.772 -18.965 1.00 86.00 96 GLY A N 1
ATOM 732 C CA . GLY A 1 96 ? 1.060 -19.455 -20.344 1.00 86.00 96 GLY A CA 1
ATOM 733 C C . GLY A 1 96 ? 0.587 -18.053 -20.735 1.00 86.00 96 GLY A C 1
ATOM 734 O O . GLY A 1 96 ? -0.506 -17.636 -20.344 1.00 86.00 96 GLY A O 1
ATOM 735 N N . MET A 1 97 ? 1.371 -17.353 -21.556 1.00 83.88 97 MET A N 1
ATOM 736 C CA . MET A 1 97 ? 1.067 -15.991 -22.024 1.00 83.88 97 MET A CA 1
ATOM 737 C C . MET A 1 97 ? -0.325 -15.892 -22.673 1.00 83.88 97 MET A C 1
ATOM 739 O O . MET A 1 97 ? -1.074 -14.956 -22.428 1.00 83.88 97 MET A O 1
ATOM 743 N N . ARG A 1 98 ? -0.751 -16.917 -23.423 1.00 84.50 98 ARG A N 1
ATOM 744 C CA . ARG A 1 98 ? -2.079 -16.959 -24.068 1.00 84.50 98 ARG A CA 1
ATOM 745 C C . ARG A 1 98 ? -3.200 -17.534 -23.196 1.00 84.50 98 ARG A C 1
ATOM 747 O O . ARG A 1 98 ? -4.303 -17.767 -23.685 1.00 84.50 98 ARG A O 1
ATOM 754 N N . SER A 1 99 ? -2.939 -17.808 -21.920 1.00 87.38 99 SER A N 1
ATOM 755 C CA . SER A 1 99 ? -3.949 -18.379 -21.028 1.00 87.38 99 SER A CA 1
ATOM 756 C C . SER A 1 99 ? -5.035 -17.358 -20.674 1.00 87.38 99 SER A C 1
ATOM 758 O O . SER A 1 99 ? -4.791 -16.155 -20.560 1.00 87.38 99 SER A O 1
ATOM 760 N N . LYS A 1 100 ? -6.254 -17.851 -20.425 1.00 89.12 100 LYS A N 1
ATOM 761 C CA . LYS A 1 100 ? -7.360 -17.021 -19.919 1.00 89.12 100 LYS A CA 1
ATOM 762 C C . LYS A 1 100 ? -7.022 -16.388 -18.562 1.00 89.12 100 LYS A C 1
ATOM 764 O O . LYS A 1 100 ? -7.440 -15.269 -18.289 1.00 89.12 100 LYS A O 1
ATOM 769 N N . GLN A 1 101 ? -6.236 -17.087 -17.740 1.00 90.00 101 GLN A N 1
ATOM 770 C CA . GLN A 1 101 ? -5.752 -16.585 -16.456 1.00 90.00 101 GLN A CA 1
ATOM 771 C C . GLN A 1 101 ? -4.877 -15.336 -16.623 1.00 90.00 101 GLN A C 1
ATOM 773 O O . GLN A 1 101 ? -5.097 -14.365 -15.909 1.00 90.00 101 GLN A O 1
ATOM 778 N N . MET A 1 102 ? -3.956 -15.326 -17.597 1.00 89.81 102 MET A N 1
ATOM 779 C CA . MET A 1 102 ? -3.096 -14.167 -17.870 1.00 89.81 102 MET A CA 1
ATOM 780 C C . MET A 1 102 ? -3.917 -12.937 -18.264 1.00 89.81 102 MET A C 1
ATOM 782 O O . MET A 1 102 ? -3.756 -11.871 -17.679 1.00 89.81 102 MET A O 1
ATOM 786 N N . ARG A 1 103 ? -4.871 -13.106 -19.189 1.00 89.12 103 ARG A N 1
ATOM 787 C CA . ARG A 1 103 ? -5.775 -12.025 -19.616 1.00 89.12 103 ARG A CA 1
ATOM 788 C C . ARG A 1 103 ? -6.630 -11.483 -18.470 1.00 89.12 103 ARG A C 1
ATOM 790 O O . ARG A 1 103 ? -6.779 -10.274 -18.339 1.00 89.12 103 ARG A O 1
ATOM 797 N N . ASN A 1 104 ? -7.175 -12.364 -17.631 1.00 91.25 104 ASN A N 1
ATOM 798 C CA . ASN A 1 104 ? -7.942 -11.943 -16.458 1.00 91.25 104 ASN A CA 1
ATOM 799 C C . ASN A 1 104 ? -7.075 -11.154 -15.471 1.00 91.25 104 ASN A C 1
ATOM 801 O O . ASN A 1 104 ? -7.544 -10.168 -14.912 1.00 91.25 104 ASN A O 1
ATOM 805 N N . TYR A 1 105 ? -5.825 -11.576 -15.277 1.00 89.50 105 TYR A N 1
ATOM 806 C CA . TYR A 1 105 ? -4.904 -10.887 -14.385 1.00 89.50 105 TYR A CA 1
ATOM 807 C C . TYR A 1 105 ? -4.475 -9.526 -14.942 1.00 89.50 105 TYR A C 1
ATOM 809 O O . TYR A 1 105 ? -4.463 -8.565 -14.189 1.00 89.50 105 TYR A O 1
ATOM 817 N N . MET A 1 106 ? -4.228 -9.387 -16.251 1.00 89.88 106 MET A N 1
ATOM 818 C CA . MET A 1 106 ? -3.985 -8.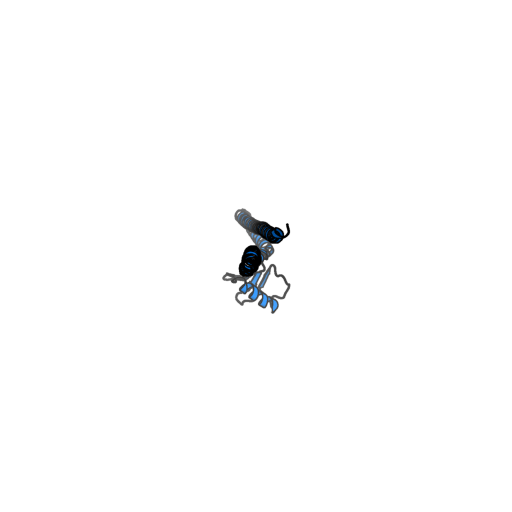074 -16.878 1.00 89.88 106 MET A CA 1
ATOM 819 C C . MET A 1 106 ? -5.129 -7.090 -16.595 1.00 89.88 106 MET A C 1
ATOM 821 O O . MET A 1 106 ? -4.882 -5.984 -16.128 1.00 89.88 106 MET A O 1
ATOM 825 N N . LEU A 1 107 ? -6.384 -7.528 -16.756 1.00 90.19 107 LEU A N 1
ATOM 826 C CA . LEU A 1 107 ? -7.557 -6.711 -16.418 1.00 90.19 107 LEU A CA 1
ATOM 827 C C . LEU A 1 107 ? -7.635 -6.369 -14.921 1.00 90.19 107 LEU A C 1
ATOM 829 O O . LEU A 1 107 ? -8.187 -5.338 -14.543 1.00 90.19 107 LEU A O 1
ATOM 833 N N . GLU A 1 108 ? -7.124 -7.237 -14.050 1.00 90.94 108 GLU A N 1
ATOM 834 C CA . GLU A 1 108 ? -7.025 -6.969 -12.614 1.00 90.94 108 GLU A CA 1
ATOM 835 C C . GLU A 1 108 ? -5.939 -5.931 -12.295 1.00 90.94 108 GLU A C 1
ATOM 837 O O . GLU A 1 108 ? -6.127 -5.115 -11.389 1.00 90.94 108 GLU A O 1
ATOM 842 N N . LEU A 1 109 ? -4.829 -5.932 -13.040 1.00 89.88 109 LEU A N 1
ATOM 843 C CA . LEU A 1 109 ? -3.791 -4.903 -12.950 1.00 89.88 109 LEU A CA 1
ATOM 844 C C . LEU A 1 109 ? -4.328 -3.549 -13.432 1.00 89.88 109 LEU A C 1
ATOM 846 O O . LEU A 1 109 ? -4.167 -2.561 -12.722 1.00 89.88 109 LEU A O 1
ATOM 850 N N . ASP A 1 110 ? -5.073 -3.524 -14.538 1.00 90.69 110 ASP A N 1
ATOM 851 C CA . ASP A 1 110 ? -5.674 -2.300 -15.099 1.00 90.69 110 ASP A CA 1
ATOM 852 C C . ASP A 1 110 ? -6.710 -1.651 -14.178 1.00 90.69 110 ASP A C 1
ATOM 854 O O . ASP A 1 110 ? -6.942 -0.443 -14.209 1.00 90.69 110 ASP A O 1
ATOM 858 N N . ARG A 1 111 ? -7.355 -2.457 -13.327 1.00 89.50 111 ARG A N 1
ATOM 859 C CA . ARG A 1 111 ? -8.248 -1.954 -12.274 1.00 89.50 111 ARG A CA 1
ATOM 860 C C . ARG A 1 111 ? -7.492 -1.331 -11.106 1.00 89.50 111 ARG A C 1
ATOM 862 O O . ARG A 1 111 ? -8.086 -0.552 -10.365 1.00 89.50 111 ARG A O 1
ATOM 869 N N . GLN A 1 112 ? -6.234 -1.716 -10.896 1.00 87.12 112 GLN A N 1
ATOM 870 C CA . GLN A 1 112 ? -5.391 -1.176 -9.831 1.00 87.12 112 GLN A CA 1
ATOM 871 C C . GLN A 1 112 ? -4.692 0.106 -10.278 1.00 87.12 112 GLN A C 1
ATOM 873 O O . GLN A 1 112 ? -4.711 1.077 -9.529 1.00 87.12 112 GLN A O 1
ATOM 878 N N . ASN A 1 113 ? -4.109 0.113 -11.478 1.00 87.75 113 ASN A N 1
ATOM 879 C CA . ASN A 1 113 ? -3.388 1.250 -12.040 1.00 87.75 113 ASN A CA 1
ATOM 880 C C . ASN A 1 113 ? -3.681 1.381 -13.534 1.00 87.75 113 ASN A C 1
ATOM 882 O O . ASN A 1 113 ? -3.882 0.379 -14.214 1.00 87.75 113 ASN A O 1
ATOM 886 N N . LEU A 1 114 ? -3.657 2.612 -14.057 1.00 88.50 114 LEU A N 1
ATOM 887 C CA . LEU A 1 114 ? -3.750 2.803 -15.502 1.00 88.50 114 LEU A CA 1
ATOM 888 C C . LEU A 1 114 ? -2.501 2.218 -16.179 1.00 88.50 114 LEU A C 1
ATOM 890 O O . LEU A 1 114 ? -1.388 2.538 -15.748 1.00 88.50 114 LEU A O 1
ATOM 894 N N . PRO A 1 115 ? -2.666 1.407 -17.237 1.00 88.88 115 PRO A N 1
ATOM 895 C CA . PRO A 1 115 ? -1.535 0.880 -17.979 1.00 88.88 115 PRO A CA 1
ATOM 896 C C . PRO A 1 115 ? -0.758 2.016 -18.650 1.00 88.88 115 PRO A C 1
ATOM 898 O O . PRO A 1 115 ? -1.332 3.005 -19.112 1.00 88.88 115 PRO A O 1
ATOM 901 N N . ILE A 1 116 ? 0.563 1.865 -18.704 1.00 87.94 116 ILE A N 1
ATOM 902 C CA . ILE A 1 116 ? 1.456 2.829 -19.350 1.00 87.94 116 ILE A CA 1
ATOM 903 C C . ILE A 1 116 ? 1.643 2.384 -20.797 1.00 87.94 116 ILE A C 1
ATOM 905 O O . ILE A 1 116 ? 2.101 1.271 -21.045 1.00 87.94 116 ILE A O 1
ATOM 909 N N . VAL A 1 117 ? 1.273 3.240 -21.746 1.00 89.12 117 VAL A N 1
ATOM 910 C CA . VAL A 1 117 ? 1.418 2.975 -23.182 1.00 89.12 117 VAL A CA 1
ATOM 911 C C . VAL A 1 117 ? 2.638 3.730 -23.689 1.00 89.12 117 VAL A C 1
ATOM 913 O O . VAL A 1 117 ? 2.646 4.960 -23.649 1.00 89.12 117 VAL A O 1
ATOM 916 N N . GLU A 1 118 ? 3.639 3.000 -24.180 1.00 85.44 118 GLU A N 1
ATOM 917 C CA . GLU A 1 118 ? 4.860 3.581 -24.741 1.00 85.44 118 GLU A CA 1
ATOM 918 C C . GLU A 1 118 ? 4.925 3.296 -26.255 1.00 85.44 118 GLU A C 1
ATOM 920 O O . GLU A 1 118 ? 4.957 2.125 -26.660 1.00 85.44 118 GLU A O 1
ATOM 925 N N . PRO A 1 119 ? 4.945 4.331 -27.119 1.00 81.88 119 PRO A N 1
ATOM 926 C CA . PRO A 1 119 ? 4.948 4.149 -28.569 1.00 81.88 119 PRO A CA 1
ATOM 927 C C . PRO A 1 119 ? 6.117 3.275 -29.049 1.00 81.88 119 PRO A C 1
ATOM 929 O O . PRO A 1 119 ? 7.281 3.600 -28.828 1.00 81.88 119 PRO A O 1
ATOM 932 N N . GLY A 1 120 ? 5.810 2.169 -29.734 1.00 79.69 120 GLY A N 1
ATOM 933 C CA . GLY A 1 120 ? 6.807 1.248 -30.297 1.00 79.69 120 GLY A CA 1
ATOM 934 C C . GLY A 1 120 ? 7.364 0.202 -29.324 1.00 79.69 120 GLY A C 1
ATOM 935 O O . GLY A 1 120 ? 8.102 -0.679 -29.762 1.00 79.69 120 GLY A O 1
ATOM 936 N N . MET A 1 121 ? 7.006 0.261 -28.035 1.00 77.94 121 MET A N 1
ATOM 937 C CA . MET A 1 121 ? 7.375 -0.753 -27.036 1.00 77.94 121 MET A CA 1
ATOM 938 C C . MET A 1 121 ? 6.168 -1.578 -26.560 1.00 77.94 121 MET A C 1
ATOM 940 O O . MET A 1 121 ? 6.340 -2.729 -26.156 1.00 77.94 121 MET A O 1
ATOM 944 N N . GLY A 1 122 ? 4.962 -1.011 -26.652 1.00 87.50 122 GLY A N 1
ATOM 945 C CA . GLY A 1 122 ? 3.703 -1.656 -26.292 1.00 87.50 122 GLY A CA 1
ATOM 946 C C . GLY A 1 122 ? 3.098 -1.098 -25.002 1.00 87.50 122 GLY A C 1
ATOM 947 O O . GLY A 1 122 ? 3.334 0.049 -24.617 1.00 87.50 122 GLY A O 1
ATOM 948 N N . THR A 1 123 ? 2.283 -1.912 -24.332 1.00 90.38 123 THR A N 1
ATOM 949 C CA . THR A 1 123 ? 1.536 -1.524 -23.127 1.00 90.38 123 THR A CA 1
ATOM 950 C C . THR A 1 123 ? 2.059 -2.254 -21.893 1.00 90.38 123 THR A C 1
ATOM 952 O O . THR A 1 123 ? 2.151 -3.480 -21.876 1.00 90.38 123 THR A O 1
ATOM 955 N N . VAL A 1 124 ? 2.376 -1.510 -20.833 1.00 90.25 124 VAL A N 1
ATOM 956 C CA . VAL A 1 124 ? 2.837 -2.050 -19.549 1.00 90.25 124 VAL A CA 1
ATOM 957 C C . VAL A 1 124 ? 1.692 -2.025 -18.543 1.00 90.25 124 VAL A C 1
ATOM 959 O O . VAL A 1 124 ? 1.258 -0.966 -18.088 1.00 90.25 124 VAL A O 1
ATOM 962 N N . HIS A 1 125 ? 1.239 -3.212 -18.155 1.00 90.19 125 HIS A N 1
ATOM 963 C CA . HIS A 1 125 ? 0.249 -3.423 -17.105 1.00 90.19 125 HIS A CA 1
ATOM 964 C C . HIS A 1 125 ? 0.976 -3.713 -15.790 1.00 90.19 125 HIS A C 1
ATOM 966 O O . HIS A 1 125 ? 1.805 -4.623 -15.745 1.00 90.19 125 HIS A O 1
ATOM 972 N N . PHE A 1 126 ? 0.685 -2.982 -14.711 1.00 89.81 126 PHE A N 1
ATOM 973 C CA . PHE A 1 126 ? 1.386 -3.148 -13.431 1.00 89.81 126 PHE A CA 1
ATOM 974 C C . PHE A 1 126 ? 0.453 -3.038 -12.223 1.00 89.81 126 PHE A C 1
ATOM 976 O O . PHE A 1 126 ? -0.537 -2.309 -12.220 1.00 89.81 126 PHE A O 1
ATOM 983 N N . GLY A 1 127 ? 0.773 -3.791 -11.173 1.00 87.75 127 GLY A N 1
ATOM 984 C CA . GLY A 1 127 ? -0.047 -3.879 -9.965 1.00 87.75 127 GLY A CA 1
ATOM 985 C C . GLY A 1 127 ? 0.541 -3.145 -8.770 1.00 87.75 127 GLY A C 1
ATOM 986 O O . GLY A 1 127 ? 1.662 -2.644 -8.795 1.00 87.75 127 GLY A O 1
ATOM 987 N N . ASN A 1 128 ? -0.225 -3.138 -7.683 1.00 86.50 128 ASN A N 1
ATOM 988 C CA . ASN A 1 128 ? 0.216 -2.565 -6.417 1.00 86.50 128 ASN A CA 1
ATOM 989 C C . ASN A 1 128 ? 1.142 -3.524 -5.666 1.00 86.50 128 ASN A C 1
ATOM 991 O O . ASN A 1 128 ? 0.853 -4.719 -5.554 1.00 86.50 128 ASN A O 1
ATOM 995 N N . THR A 1 129 ? 2.209 -2.984 -5.077 1.00 85.00 129 THR A N 1
ATOM 996 C CA . THR A 1 129 ? 3.066 -3.730 -4.150 1.00 85.00 129 THR A CA 1
ATOM 997 C C . THR A 1 129 ? 2.329 -4.009 -2.830 1.00 85.00 129 THR A C 1
ATOM 999 O O . THR A 1 129 ? 1.346 -3.327 -2.500 1.00 85.00 129 THR A O 1
ATOM 1002 N N . PRO A 1 130 ? 2.781 -4.996 -2.031 1.00 79.94 130 PRO A N 1
ATOM 1003 C CA . PRO A 1 130 ? 2.227 -5.250 -0.699 1.00 79.94 130 PRO A CA 1
ATOM 1004 C C . PRO A 1 130 ? 2.215 -4.003 0.199 1.00 79.94 130 PRO A C 1
ATOM 1006 O O . PRO A 1 130 ? 1.254 -3.797 0.942 1.00 79.94 130 PRO A O 1
ATOM 1009 N N . LEU A 1 131 ? 3.228 -3.141 0.066 1.00 82.12 131 LEU A N 1
ATOM 1010 C CA . LEU A 1 131 ? 3.343 -1.869 0.777 1.00 82.12 131 LEU A CA 1
ATOM 1011 C C . LEU A 1 131 ? 2.175 -0.926 0.456 1.00 82.12 131 LEU A C 1
ATOM 1013 O O . LEU A 1 131 ? 1.488 -0.466 1.367 1.00 82.12 131 LEU A O 1
ATOM 1017 N N . VAL A 1 132 ? 1.891 -0.700 -0.833 1.00 84.06 132 VAL A N 1
ATOM 1018 C CA . VAL A 1 132 ? 0.775 0.157 -1.279 1.00 84.06 132 VAL A CA 1
ATOM 1019 C C . VAL A 1 132 ? -0.567 -0.397 -0.799 1.00 84.06 132 VAL A C 1
ATOM 1021 O O . VAL A 1 132 ? -1.409 0.351 -0.302 1.00 84.06 132 VAL A O 1
ATOM 1024 N N . ARG A 1 133 ? -0.765 -1.720 -0.880 1.00 84.44 133 ARG A N 1
ATOM 1025 C CA . ARG A 1 133 ? -1.989 -2.368 -0.376 1.00 84.44 133 ARG A CA 1
ATOM 1026 C C . ARG A 1 133 ? -2.167 -2.157 1.127 1.00 84.44 133 ARG A C 1
ATOM 1028 O O . ARG A 1 133 ? -3.269 -1.824 1.564 1.00 84.44 133 ARG A O 1
ATOM 1035 N N . GLY A 1 134 ? -1.095 -2.312 1.905 1.00 83.75 134 GLY A N 1
ATOM 1036 C CA . GLY A 1 134 ? -1.099 -2.026 3.338 1.00 83.75 134 GLY A CA 1
ATOM 1037 C C . GLY A 1 134 ? -1.490 -0.577 3.623 1.00 83.75 134 GLY A C 1
ATOM 1038 O O . GLY A 1 134 ? -2.354 -0.333 4.462 1.00 83.75 134 GLY A O 1
ATOM 1039 N N . LEU A 1 135 ? -0.926 0.364 2.863 1.00 86.06 135 LEU A N 1
ATOM 1040 C CA . LEU A 1 135 ? -1.151 1.799 3.019 1.00 86.06 135 LEU A CA 1
ATOM 1041 C C . LEU A 1 135 ? -2.603 2.228 2.769 1.00 86.06 135 LEU A C 1
ATOM 1043 O O . LEU A 1 135 ? -3.064 3.199 3.360 1.00 86.06 135 LEU A O 1
ATOM 1047 N N . ILE A 1 136 ? -3.328 1.502 1.918 1.00 85.50 136 ILE A N 1
ATOM 1048 C CA . ILE A 1 136 ? -4.747 1.754 1.643 1.00 85.50 136 ILE A CA 1
ATOM 1049 C C . ILE A 1 136 ? -5.633 1.080 2.700 1.00 85.50 136 ILE A C 1
ATOM 1051 O O . ILE A 1 136 ? -6.556 1.699 3.229 1.00 85.50 136 ILE A O 1
ATOM 1055 N N . LEU A 1 137 ? -5.373 -0.191 3.019 1.00 87.69 137 LEU A N 1
ATOM 1056 C CA . LEU A 1 137 ? -6.284 -1.001 3.831 1.00 87.69 137 LEU A CA 1
ATOM 1057 C C . LEU A 1 137 ? -6.154 -0.730 5.336 1.00 87.69 137 LEU A C 1
ATOM 1059 O O . LEU A 1 137 ? -7.162 -0.655 6.043 1.00 87.69 137 LEU A O 1
ATOM 1063 N N . ILE A 1 138 ? -4.926 -0.595 5.843 1.00 89.06 138 ILE A N 1
ATOM 1064 C CA . ILE A 1 138 ? -4.668 -0.499 7.286 1.00 89.06 138 ILE A CA 1
ATOM 1065 C C . ILE A 1 138 ? -5.272 0.771 7.899 1.00 89.06 138 ILE A C 1
ATOM 1067 O O . ILE A 1 138 ? -5.950 0.641 8.923 1.00 89.06 138 ILE A O 1
ATOM 1071 N N . PRO A 1 139 ? -5.141 1.971 7.296 1.00 86.81 139 PRO A N 1
ATOM 1072 C CA . PRO A 1 139 ? -5.780 3.170 7.833 1.00 86.81 139 PRO A CA 1
ATOM 1073 C C . PRO A 1 139 ? -7.304 3.049 7.919 1.00 86.81 139 PRO A C 1
ATOM 1075 O O . PRO A 1 139 ? -7.888 3.453 8.921 1.00 86.81 139 PRO A O 1
ATOM 1078 N N . VAL A 1 140 ? -7.952 2.431 6.924 1.00 90.44 140 VAL A N 1
ATOM 1079 C CA . VAL A 1 140 ? -9.411 2.224 6.918 1.00 90.44 140 VAL A CA 1
ATOM 1080 C C . VAL A 1 140 ? -9.839 1.305 8.063 1.00 90.44 140 VAL A C 1
ATOM 1082 O O . VAL A 1 140 ? -10.739 1.651 8.832 1.00 90.44 140 VAL A O 1
ATOM 1085 N N . LEU A 1 141 ? -9.169 0.160 8.227 1.00 91.38 141 LEU A N 1
ATOM 1086 C CA . LEU A 1 141 ? -9.442 -0.768 9.331 1.00 91.38 141 LEU A CA 1
ATOM 1087 C C . LEU A 1 141 ? -9.223 -0.103 10.696 1.00 91.38 141 LEU A C 1
ATOM 1089 O O . LEU A 1 141 ? -10.014 -0.289 11.622 1.00 91.38 141 LEU A O 1
ATOM 1093 N N . GLN A 1 142 ? -8.185 0.723 10.812 1.00 88.88 142 GLN A N 1
ATOM 1094 C CA . GLN A 1 142 ? -7.907 1.476 12.025 1.00 88.88 142 GLN A CA 1
ATOM 1095 C C . GLN A 1 142 ? -8.981 2.531 12.315 1.00 88.88 142 GLN A C 1
ATOM 1097 O O . GLN A 1 142 ? -9.400 2.659 13.465 1.00 88.88 142 GLN A O 1
ATOM 1102 N N . SER A 1 143 ? -9.464 3.266 11.309 1.00 89.44 143 SER A N 1
ATOM 1103 C CA . SER A 1 143 ? -10.564 4.223 11.484 1.00 89.44 143 SER A CA 1
ATOM 1104 C C . SER A 1 143 ? -11.833 3.536 11.987 1.00 89.44 143 SER A C 1
ATOM 1106 O O . SER A 1 143 ? -12.479 4.048 12.903 1.00 89.44 143 SER A O 1
ATOM 1108 N N . ILE A 1 144 ? -12.154 2.351 11.457 1.00 94.19 144 ILE A N 1
ATOM 1109 C CA . ILE A 1 144 ? -13.281 1.533 11.931 1.00 94.19 144 ILE A CA 1
ATOM 1110 C C . ILE A 1 144 ? -13.083 1.154 13.404 1.00 94.19 144 ILE A C 1
ATOM 1112 O O . ILE A 1 144 ? -13.993 1.327 14.218 1.00 94.19 144 ILE A O 1
ATOM 1116 N N . LEU A 1 145 ? -11.885 0.691 13.769 1.00 91.12 145 LEU A N 1
ATOM 1117 C CA . LEU A 1 145 ? -11.564 0.282 15.136 1.00 91.12 145 LEU A CA 1
ATOM 1118 C C . LEU A 1 145 ? -11.643 1.451 16.130 1.00 91.12 145 LEU A C 1
ATOM 1120 O O . LEU A 1 145 ? -12.238 1.314 17.200 1.00 91.12 145 LEU A O 1
ATOM 1124 N N . ILE A 1 146 ? -11.114 2.620 15.764 1.00 90.50 146 ILE A N 1
ATOM 1125 C CA . ILE A 1 146 ? -11.250 3.852 16.555 1.00 90.50 146 ILE A CA 1
ATOM 1126 C C . ILE A 1 146 ? -12.732 4.214 16.708 1.00 90.50 146 ILE A C 1
ATOM 1128 O O . ILE A 1 146 ? -13.178 4.500 17.819 1.00 90.50 146 ILE A O 1
ATOM 1132 N N . GLY A 1 147 ? -13.514 4.142 15.626 1.00 92.62 147 GLY A N 1
ATOM 1133 C CA . GLY A 1 147 ? -14.959 4.365 15.656 1.00 92.62 147 GLY A CA 1
ATOM 1134 C C . GLY A 1 147 ? -15.677 3.447 16.650 1.00 92.62 147 GLY A C 1
ATOM 1135 O O . GLY A 1 147 ? -16.471 3.922 17.461 1.00 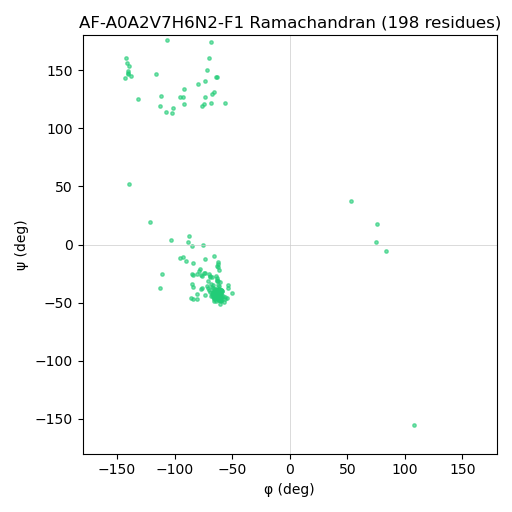92.62 147 GLY A O 1
ATOM 1136 N N . MET A 1 148 ? -15.348 2.151 16.664 1.00 91.56 148 MET A N 1
ATOM 1137 C CA . MET A 1 148 ? -15.898 1.196 17.634 1.00 91.56 148 MET A CA 1
ATOM 1138 C C . MET A 1 148 ? -15.539 1.555 19.080 1.00 91.56 148 MET A C 1
ATOM 1140 O O . MET A 1 148 ? -16.408 1.516 19.952 1.00 91.56 148 MET A O 1
ATOM 1144 N N . VAL A 1 149 ? -14.286 1.937 19.345 1.00 89.19 149 VAL A N 1
ATOM 1145 C CA . VAL A 1 149 ? -13.844 2.342 20.689 1.00 89.19 149 VAL A CA 1
ATOM 1146 C C . VAL A 1 149 ? -14.576 3.606 21.153 1.00 89.19 149 VAL A C 1
ATOM 1148 O O . VAL A 1 149 ? -15.036 3.665 22.295 1.00 89.19 149 VAL A O 1
ATOM 1151 N N . LEU A 1 150 ? -14.752 4.592 20.270 1.00 89.25 150 LEU A N 1
ATOM 1152 C CA . LEU A 1 150 ? -15.503 5.815 20.570 1.00 89.25 150 LEU A CA 1
ATOM 1153 C C . LEU A 1 150 ? -16.983 5.526 20.848 1.00 89.25 150 LEU A C 1
ATOM 1155 O O . LEU A 1 150 ? -17.537 6.052 21.815 1.00 89.25 150 LEU A O 1
ATOM 1159 N N . LEU A 1 151 ? -17.616 4.656 20.054 1.00 91.81 151 LEU A N 1
ATOM 1160 C CA . LEU A 1 151 ? -18.999 4.226 20.275 1.00 91.81 151 LEU A CA 1
ATOM 1161 C C . LEU A 1 151 ? -19.161 3.497 21.612 1.00 91.81 151 LEU A C 1
ATOM 1163 O O . LEU A 1 151 ? -20.096 3.791 22.359 1.00 91.81 151 LEU A O 1
ATOM 1167 N N . ALA A 1 152 ? -18.236 2.597 21.952 1.00 88.00 152 ALA A N 1
ATOM 1168 C CA . ALA A 1 152 ? -18.230 1.905 23.237 1.00 88.00 152 ALA A CA 1
ATOM 1169 C C . ALA A 1 152 ? -18.075 2.890 24.410 1.00 88.00 152 ALA A C 1
ATOM 1171 O O . ALA A 1 152 ? -18.811 2.804 25.397 1.00 88.00 152 ALA A O 1
ATOM 1172 N N . GLY A 1 153 ? -17.175 3.870 24.2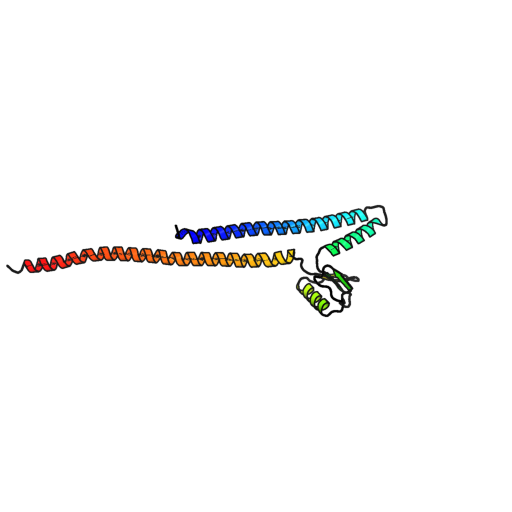81 1.00 86.44 153 GLY A N 1
ATOM 1173 C CA . GLY A 1 153 ? -17.007 4.944 25.261 1.00 86.44 153 GLY A CA 1
ATOM 1174 C C . GLY A 1 153 ? -18.271 5.788 25.434 1.00 86.44 153 GLY A C 1
ATOM 1175 O O . GLY A 1 153 ? -18.732 5.992 26.559 1.00 86.44 153 GLY A O 1
ATOM 1176 N N . ALA A 1 154 ? -18.889 6.218 24.332 1.00 87.19 154 ALA A N 1
ATOM 1177 C CA . ALA A 1 154 ? -20.133 6.983 24.353 1.00 87.19 154 ALA A CA 1
ATOM 1178 C C . ALA A 1 154 ? -21.289 6.189 24.985 1.00 87.19 154 ALA A C 1
ATOM 1180 O O . ALA A 1 154 ? -22.051 6.731 25.793 1.00 87.19 154 ALA A O 1
ATOM 1181 N N . TYR A 1 155 ? -21.404 4.897 24.664 1.00 87.75 155 TYR A N 1
ATOM 1182 C CA . TYR A 1 155 ? -22.397 4.008 25.261 1.00 87.75 155 TYR A CA 1
ATOM 1183 C C . TYR A 1 155 ? -22.206 3.891 26.776 1.00 87.75 155 TYR A C 1
ATOM 1185 O O . TYR A 1 155 ? -23.166 4.084 27.524 1.00 87.75 155 TYR A O 1
ATOM 1193 N N . ALA A 1 156 ? -20.970 3.666 27.234 1.00 84.19 156 ALA A N 1
ATOM 1194 C CA . ALA A 1 156 ? -20.638 3.554 28.653 1.00 84.19 156 ALA A CA 1
ATOM 1195 C C . ALA A 1 156 ? -20.944 4.843 29.437 1.00 84.19 156 ALA A C 1
ATOM 1197 O O . ALA A 1 156 ? -21.465 4.784 30.554 1.00 84.19 156 ALA A O 1
ATOM 1198 N N . LEU A 1 157 ? -20.663 6.016 28.858 1.00 81.38 157 LEU A N 1
ATOM 1199 C CA . LEU A 1 157 ? -21.003 7.308 29.465 1.00 81.38 157 LEU A CA 1
ATOM 1200 C C . LEU A 1 157 ? -22.521 7.504 29.569 1.00 81.38 157 LEU A C 1
ATOM 1202 O O . LEU A 1 157 ? -23.017 7.925 30.616 1.00 81.38 157 LEU A O 1
ATOM 1206 N N . ARG A 1 158 ? -23.276 7.135 28.525 1.00 82.31 158 ARG A N 1
ATOM 1207 C CA . ARG A 1 158 ? -24.746 7.200 28.543 1.00 82.31 158 ARG A CA 1
ATOM 1208 C C . ARG A 1 158 ? -25.363 6.296 29.608 1.00 82.31 158 ARG A C 1
ATOM 1210 O O . ARG A 1 158 ? -26.319 6.711 30.259 1.00 82.31 158 ARG A O 1
ATOM 1217 N N . THR A 1 159 ? -24.833 5.087 29.814 1.00 79.12 159 THR A N 1
ATOM 1218 C CA . THR A 1 159 ? -25.353 4.173 30.849 1.00 79.12 159 THR A CA 1
ATOM 1219 C C . THR A 1 159 ? -25.051 4.678 32.258 1.00 79.12 159 THR A C 1
ATOM 1221 O O . THR A 1 159 ? -25.926 4.636 33.120 1.00 79.12 159 THR A O 1
ATOM 1224 N N . ARG A 1 160 ? -23.848 5.220 32.492 1.00 73.50 160 ARG A N 1
ATOM 1225 C CA . ARG A 1 160 ? -23.474 5.812 33.791 1.00 73.50 160 ARG A CA 1
ATOM 1226 C C . ARG A 1 160 ? -24.367 6.987 34.171 1.00 73.50 160 ARG A C 1
ATOM 1228 O O . ARG A 1 160 ? -24.863 7.032 35.290 1.00 73.50 160 ARG A O 1
ATOM 1235 N N . GLY A 1 161 ? -24.659 7.870 33.215 1.00 70.88 161 GLY A N 1
ATOM 1236 C CA . GLY A 1 161 ? -25.546 9.009 33.447 1.00 70.88 161 GLY A CA 1
ATOM 1237 C C . GLY A 1 161 ? -26.984 8.631 33.829 1.00 70.88 161 GLY A C 1
ATOM 1238 O O . GLY A 1 161 ? -27.688 9.475 34.380 1.00 70.88 161 GLY A O 1
ATOM 1239 N N . ARG A 1 162 ? -27.438 7.397 33.557 1.00 65.81 162 ARG A N 1
ATOM 1240 C CA . ARG A 1 162 ? -28.720 6.876 34.069 1.00 65.81 162 ARG A CA 1
ATOM 1241 C C . ARG 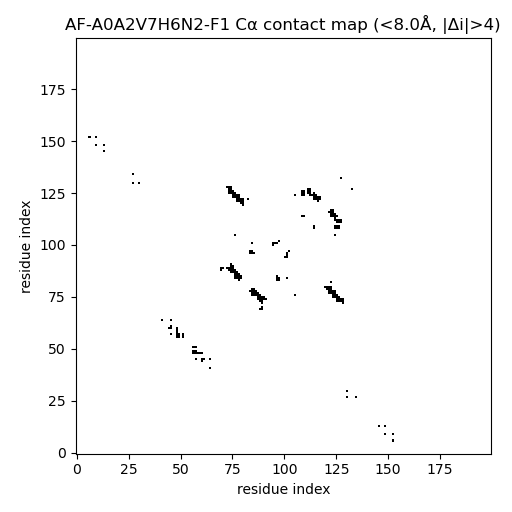A 1 162 ? -28.597 6.387 35.512 1.00 65.81 162 ARG A C 1
ATOM 1243 O O . ARG A 1 162 ? -29.405 6.783 36.345 1.00 65.81 162 ARG A O 1
ATOM 1250 N N . ALA A 1 163 ? -27.555 5.612 35.813 1.00 66.56 163 ALA A N 1
ATOM 1251 C CA . ALA A 1 163 ? -27.319 5.072 37.152 1.00 66.56 163 ALA A CA 1
ATOM 1252 C C . ALA A 1 163 ? -27.120 6.174 38.211 1.00 66.56 163 ALA A C 1
ATOM 1254 O O . ALA A 1 163 ? -27.657 6.077 39.314 1.00 66.56 163 ALA A O 1
ATOM 1255 N N . ASP A 1 164 ? -26.403 7.248 37.867 1.00 69.69 164 ASP A N 1
ATOM 1256 C CA . ASP A 1 164 ? -26.189 8.367 38.793 1.00 69.69 164 ASP A CA 1
ATOM 1257 C C . ASP A 1 164 ? -27.504 9.114 39.097 1.00 69.69 164 ASP A C 1
ATOM 1259 O O . ASP A 1 164 ? -27.735 9.525 40.234 1.00 69.69 164 ASP A O 1
ATOM 1263 N N . ARG A 1 165 ? -28.420 9.230 38.121 1.00 70.06 165 ARG A N 1
ATOM 1264 C CA . ARG A 1 165 ? -29.746 9.844 38.334 1.00 70.06 165 ARG A CA 1
ATOM 1265 C C . ARG A 1 165 ? -30.629 8.995 39.241 1.00 70.06 165 ARG A C 1
ATOM 1267 O O . ARG A 1 165 ? -31.253 9.540 40.144 1.00 70.06 165 ARG A O 1
ATOM 1274 N N . GLU A 1 166 ? -30.661 7.682 39.034 1.00 74.94 166 GLU A N 1
ATOM 1275 C CA . GLU A 1 166 ? -31.444 6.761 39.868 1.00 74.94 166 GLU A CA 1
ATOM 1276 C C . GLU A 1 166 ? -30.984 6.778 41.332 1.00 74.94 166 GLU A C 1
ATOM 1278 O O . GLU A 1 166 ? -31.825 6.783 42.230 1.00 74.94 166 GLU A O 1
ATOM 1283 N N . GLN A 1 167 ? -29.673 6.875 41.598 1.00 76.19 167 GLN A N 1
ATOM 1284 C CA . GLN A 1 167 ? -29.171 7.018 42.972 1.00 76.19 167 GLN A CA 1
ATOM 1285 C C . GLN A 1 167 ? -29.635 8.324 43.632 1.00 76.19 167 GLN A C 1
ATOM 1287 O O . GLN A 1 167 ? -30.003 8.307 44.807 1.00 76.19 167 GLN A O 1
ATOM 1292 N N . ILE A 1 168 ? -29.650 9.440 42.895 1.00 78.19 168 ILE A N 1
ATOM 1293 C CA . ILE A 1 168 ? -30.120 10.731 43.418 1.00 78.19 168 ILE A CA 1
ATOM 1294 C C . ILE A 1 168 ? -31.626 10.678 43.692 1.00 78.19 168 ILE A C 1
ATOM 1296 O O . ILE A 1 168 ? -32.064 11.103 44.755 1.00 78.19 168 ILE A O 1
ATOM 1300 N N . TRP A 1 169 ? -32.419 10.105 42.784 1.00 77.50 169 TRP A N 1
ATOM 1301 C CA . TRP A 1 169 ? -33.866 9.948 42.966 1.00 77.50 169 TRP A CA 1
ATOM 1302 C C . TRP A 1 169 ? -34.203 9.026 44.138 1.00 77.50 169 TRP A C 1
ATOM 1304 O O . TRP A 1 169 ? -35.070 9.359 44.941 1.00 77.50 169 TRP A O 1
ATOM 1314 N N . ALA A 1 170 ? -33.478 7.918 44.297 1.00 80.06 170 ALA A N 1
ATOM 1315 C CA . ALA A 1 170 ? -33.626 7.039 45.452 1.00 80.06 170 ALA A CA 1
ATOM 1316 C C . ALA A 1 170 ? -33.233 7.740 46.766 1.00 80.06 170 ALA A C 1
ATOM 1318 O O . ALA A 1 170 ? -33.899 7.554 47.784 1.00 80.06 170 ALA A O 1
ATOM 1319 N N . GLY A 1 171 ? -32.183 8.568 46.751 1.00 82.88 171 GLY A N 1
ATOM 1320 C CA . GLY A 1 171 ? -31.766 9.377 47.899 1.00 82.88 171 GLY A CA 1
ATOM 1321 C C . GLY A 1 171 ? -32.799 10.438 48.280 1.00 82.88 171 GLY A C 1
ATOM 1322 O O . GLY A 1 171 ? -33.203 10.505 49.439 1.00 82.88 171 GLY A O 1
ATOM 1323 N N . MET A 1 172 ? -33.287 11.203 47.298 1.00 85.25 172 MET A N 1
ATOM 1324 C CA . MET A 1 172 ? -34.349 12.195 47.489 1.00 85.25 172 MET A CA 1
ATOM 1325 C C . MET A 1 172 ? -35.634 11.539 48.002 1.00 85.25 172 MET A C 1
ATOM 1327 O O . MET A 1 172 ? -36.210 12.023 48.966 1.00 85.25 172 MET A O 1
ATOM 1331 N N . ALA A 1 173 ? -36.045 10.400 47.436 1.00 84.19 173 ALA A N 1
ATOM 1332 C CA . ALA A 1 173 ? -37.223 9.664 47.895 1.00 84.19 173 ALA A CA 1
ATOM 1333 C C . ALA A 1 173 ? -37.074 9.160 49.339 1.00 84.19 173 ALA A C 1
ATOM 1335 O O . ALA A 1 173 ? -38.031 9.214 50.110 1.00 84.19 173 ALA A O 1
ATOM 1336 N N . ARG A 1 174 ? -35.879 8.695 49.729 1.00 83.19 174 ARG A N 1
ATOM 1337 C CA . ARG A 1 174 ? -35.602 8.234 51.096 1.00 83.19 174 ARG A CA 1
ATOM 1338 C C . ARG A 1 174 ? -35.649 9.379 52.107 1.00 83.19 174 ARG A C 1
ATOM 1340 O O . ARG A 1 174 ? -36.239 9.207 53.170 1.00 83.19 174 ARG A O 1
ATOM 1347 N N . GLU A 1 175 ? -35.086 10.532 51.758 1.00 84.69 175 GLU A N 1
ATOM 1348 C CA . GLU A 1 175 ? -35.134 11.747 52.579 1.00 84.69 175 GLU A CA 1
ATOM 1349 C C . GLU A 1 175 ? -36.565 12.296 52.680 1.00 84.69 175 GLU A C 1
ATOM 1351 O O . GLU A 1 175 ? -37.049 12.564 53.776 1.00 84.69 175 GLU A O 1
ATOM 1356 N N . SER A 1 176 ? -37.304 12.363 51.567 1.00 83.62 176 SER A N 1
ATOM 1357 C CA . SER A 1 176 ? -38.719 12.752 51.570 1.00 83.62 176 SER A CA 1
ATOM 1358 C C . SER A 1 176 ? -39.582 11.794 52.391 1.00 83.62 176 SER A C 1
ATOM 1360 O O . SER A 1 176 ? -40.439 12.250 53.137 1.00 83.62 176 SER A O 1
ATOM 1362 N N . ALA A 1 177 ? -39.357 10.479 52.315 1.00 81.50 177 ALA A N 1
ATOM 1363 C CA . ALA A 1 177 ? -40.071 9.504 53.143 1.00 81.50 177 ALA A CA 1
ATOM 1364 C C . ALA A 1 177 ? -39.743 9.667 54.635 1.00 81.50 177 ALA A C 1
ATOM 1366 O O . ALA A 1 177 ? -40.630 9.560 55.482 1.00 81.50 177 ALA A O 1
ATOM 1367 N N . HIS A 1 178 ? -38.485 9.972 54.961 1.00 81.19 178 HIS A N 1
ATOM 1368 C CA . HIS A 1 178 ? -38.071 10.274 56.326 1.00 81.19 178 HIS A CA 1
ATOM 1369 C C . HIS A 1 178 ? -38.749 11.550 56.854 1.00 81.19 178 HIS A C 1
ATOM 1371 O O . HIS A 1 178 ? -39.289 11.548 57.961 1.00 81.19 178 HIS A O 1
ATOM 1377 N N . GLN A 1 179 ? -38.815 12.603 56.033 1.00 82.38 179 GLN A N 1
ATOM 1378 C CA . GLN A 1 179 ? -39.482 13.866 56.364 1.00 82.38 179 GLN A CA 1
ATOM 1379 C C . GLN A 1 179 ? -41.017 13.794 56.341 1.00 82.38 179 GLN A C 1
ATOM 1381 O O . GLN A 1 179 ? -41.666 14.574 57.027 1.00 82.38 179 GLN A O 1
ATOM 1386 N N . LEU A 1 180 ? -41.623 12.867 55.597 1.00 69.38 180 LEU A N 1
ATOM 1387 C CA . LEU A 1 180 ? -43.073 12.617 55.595 1.00 69.38 180 LEU A CA 1
ATOM 1388 C C . LEU A 1 180 ? -43.521 11.688 56.737 1.00 69.38 180 LEU A C 1
ATOM 1390 O O . LEU A 1 180 ? -44.707 11.644 57.063 1.00 69.38 180 LEU A O 1
ATOM 1394 N N . GLY A 1 181 ? -42.597 10.967 57.380 1.00 58.53 181 GLY A N 1
ATOM 1395 C CA . GLY A 1 181 ? -42.882 10.149 58.565 1.00 58.53 181 GLY A CA 1
ATOM 1396 C C . GLY A 1 181 ? -43.052 10.962 59.857 1.00 58.53 181 GLY A C 1
ATOM 1397 O O . GLY A 1 181 ? -43.782 10.552 60.759 1.00 58.53 181 GLY A O 1
ATOM 1398 N N . THR A 1 182 ? -42.423 12.134 59.950 1.00 62.66 182 THR A N 1
ATOM 1399 C CA . THR A 1 182 ? -42.412 13.012 61.136 1.00 62.66 182 THR A CA 1
ATOM 1400 C C . THR A 1 182 ? -43.652 13.909 61.354 1.00 62.66 182 THR A C 1
ATOM 1402 O O . THR A 1 182 ? -43.920 14.234 62.509 1.00 62.66 182 THR A O 1
ATOM 1405 N N . PRO A 1 183 ? -44.467 14.305 60.352 1.00 52.25 183 PRO A N 1
ATOM 1406 C CA . PRO A 1 183 ? -45.689 15.085 60.577 1.00 52.25 183 PRO A CA 1
ATOM 1407 C C . PRO A 1 183 ? -46.916 14.231 60.940 1.00 52.25 183 PRO A C 1
ATOM 1409 O O . PRO A 1 183 ? -47.807 14.723 61.633 1.00 52.25 183 PRO A O 1
ATOM 1412 N N . LEU A 1 184 ? -46.982 12.955 60.526 1.00 47.81 184 LEU A N 1
ATOM 1413 C CA . LEU A 1 184 ? -48.126 12.074 60.833 1.00 47.81 184 LEU A CA 1
ATOM 1414 C C . LEU A 1 184 ? -48.213 11.703 62.321 1.00 47.81 184 LEU A C 1
ATOM 1416 O O . LEU A 1 184 ? -49.307 11.479 62.841 1.00 47.81 184 LEU A O 1
ATOM 1420 N N . SER A 1 185 ? -47.086 11.681 63.036 1.00 50.44 185 SER A N 1
ATOM 1421 C CA . SER A 1 185 ? -47.083 11.540 64.498 1.00 50.44 185 SER A CA 1
ATOM 1422 C C . SER A 1 185 ? -47.612 12.795 65.202 1.00 50.44 185 SER A C 1
ATOM 1424 O O . SER A 1 185 ? -48.174 12.693 66.292 1.00 50.44 185 SER A O 1
ATOM 1426 N N . ARG A 1 186 ? -47.507 13.971 64.566 1.00 49.44 186 ARG A N 1
ATOM 1427 C CA . ARG A 1 186 ? -47.975 15.243 65.128 1.00 49.44 186 ARG A CA 1
ATOM 1428 C C . ARG A 1 186 ? -49.494 15.399 65.031 1.00 49.44 186 ARG A C 1
ATOM 1430 O O . ARG A 1 186 ? -50.098 15.851 65.995 1.00 49.44 186 ARG A O 1
ATOM 1437 N N . SER A 1 187 ? -50.125 14.955 63.939 1.00 52.53 187 SER A N 1
ATOM 1438 C CA . SER A 1 187 ? -51.592 15.008 63.808 1.00 52.53 187 SER A CA 1
ATOM 1439 C C . SER A 1 187 ? -52.307 13.917 64.615 1.00 52.53 187 SER A C 1
ATOM 1441 O O . SER A 1 187 ? -53.322 14.197 65.245 1.00 52.53 187 SER A O 1
ATOM 1443 N N . ARG A 1 188 ? -51.765 12.689 64.703 1.00 52.62 188 ARG A N 1
ATOM 1444 C CA . ARG A 1 188 ? -52.354 11.623 65.547 1.00 52.62 188 ARG A CA 1
ATOM 1445 C C . ARG A 1 188 ? -52.262 11.903 67.050 1.00 52.62 188 ARG A C 1
ATOM 1447 O O . ARG A 1 188 ? -53.113 11.432 67.801 1.00 52.62 188 ARG A O 1
ATOM 1454 N N . GLY A 1 189 ? -51.258 12.666 67.484 1.00 52.88 189 GLY A N 1
ATOM 1455 C CA . GLY A 1 189 ? -51.142 13.123 68.871 1.00 52.88 189 GLY A CA 1
ATOM 1456 C C . GLY A 1 189 ? -52.202 14.158 69.265 1.00 52.88 189 GLY A C 1
ATOM 1457 O O . GLY A 1 189 ? -52.586 14.214 70.433 1.00 52.88 189 GLY A O 1
ATOM 1458 N N . ASP A 1 190 ? -52.715 14.928 68.303 1.00 53.12 190 ASP A N 1
ATOM 1459 C CA . ASP A 1 190 ? -53.681 16.003 68.552 1.00 53.12 190 ASP A CA 1
ATOM 1460 C C . ASP A 1 190 ? -55.128 15.480 68.639 1.00 53.12 190 ASP A C 1
ATOM 1462 O O . ASP A 1 190 ? -55.879 15.858 69.539 1.00 53.12 190 ASP A O 1
ATOM 1466 N N . TYR A 1 191 ? -55.490 14.473 67.829 1.00 55.06 191 TYR A N 1
ATOM 1467 C CA . TYR A 1 191 ? -56.798 13.802 67.942 1.00 55.06 191 TYR A CA 1
ATOM 1468 C C . TYR A 1 191 ? -57.006 13.112 69.302 1.00 55.06 191 TYR A C 1
ATOM 1470 O O . TYR A 1 191 ? -58.110 13.137 69.848 1.00 55.06 191 TYR A O 1
ATOM 1478 N N . HIS A 1 192 ? -55.951 12.542 69.898 1.00 54.12 192 HIS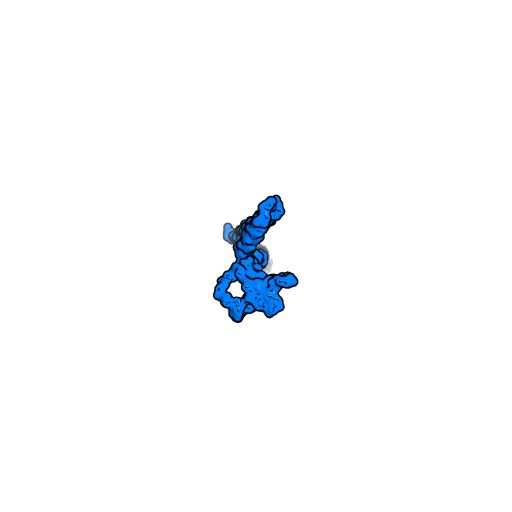 A N 1
ATOM 1479 C CA . HIS A 1 192 ? -56.037 11.954 71.240 1.00 54.12 192 HIS 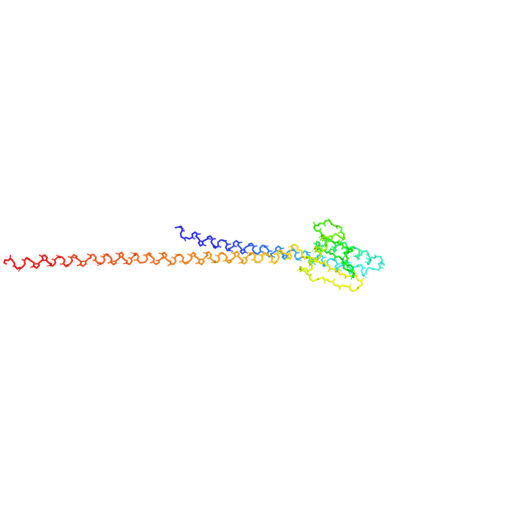A CA 1
ATOM 1480 C C . HIS A 1 192 ? -56.020 12.992 72.372 1.00 54.12 192 HIS A C 1
ATOM 1482 O O . HIS A 1 192 ? -56.474 12.688 73.478 1.00 54.12 192 HIS A O 1
ATOM 1488 N N . ARG A 1 193 ? -55.525 14.211 72.124 1.00 52.72 193 ARG A N 1
ATOM 1489 C CA . ARG A 1 193 ? -55.511 15.294 73.116 1.00 52.72 193 ARG A CA 1
ATOM 1490 C C . ARG A 1 193 ? -56.834 16.072 73.135 1.00 52.72 193 ARG A C 1
ATOM 1492 O O . ARG A 1 193 ? -57.290 16.414 74.224 1.00 52.72 193 ARG A O 1
ATOM 1499 N N . CYS A 1 194 ? -57.507 16.243 71.995 1.00 54.53 194 CYS A N 1
ATOM 1500 C CA . CYS A 1 194 ? -58.830 16.884 71.931 1.00 54.53 194 CYS A CA 1
ATOM 1501 C C . CYS A 1 194 ? -59.972 16.036 72.518 1.00 54.53 194 CYS A C 1
ATOM 1503 O O . CYS A 1 194 ? -60.888 16.592 73.114 1.00 54.53 194 CYS A O 1
ATOM 1505 N N . TYR A 1 195 ? -59.920 14.701 72.448 1.00 55.34 195 TYR A N 1
ATOM 1506 C CA . TYR A 1 195 ? -60.979 13.863 73.041 1.00 55.34 195 TYR A CA 1
ATOM 1507 C C . TYR A 1 195 ? -60.938 13.790 74.578 1.00 55.34 195 TYR A C 1
ATOM 1509 O O . TYR A 1 195 ? -61.887 13.323 75.204 1.00 55.34 195 TYR A O 1
ATOM 1517 N N . ARG A 1 196 ? -59.845 14.246 75.206 1.00 55.53 196 ARG A N 1
ATOM 1518 C CA . ARG A 1 196 ? -59.670 14.204 76.667 1.00 55.53 196 ARG A CA 1
ATOM 1519 C C . ARG A 1 196 ? -60.065 15.503 77.375 1.00 55.53 196 ARG A C 1
ATOM 1521 O O . ARG A 1 196 ? -60.162 15.486 78.594 1.00 55.53 196 ARG A O 1
ATOM 1528 N N . SER A 1 197 ? -60.299 16.601 76.647 1.00 56.94 197 SER A N 1
ATOM 1529 C CA . SER A 1 197 ? -60.671 17.905 77.227 1.00 56.94 197 SER A CA 1
ATOM 1530 C C . SER A 1 197 ? -62.159 18.260 77.097 1.00 56.94 197 SER A C 1
ATOM 1532 O O . SER A 1 197 ? -62.549 19.361 77.469 1.00 56.94 197 SER A O 1
ATOM 1534 N N . HIS A 1 198 ? -62.997 17.363 76.570 1.00 57.44 198 HIS A N 1
ATOM 1535 C CA . HIS A 1 198 ? -64.461 17.537 76.475 1.00 57.44 198 HIS A CA 1
ATOM 1536 C C . HIS A 1 198 ? -65.243 16.427 77.197 1.00 57.44 198 HIS A C 1
ATOM 1538 O O . HIS A 1 198 ? -66.423 16.206 76.943 1.00 57.44 198 HIS A O 1
ATOM 1544 N N . GLY A 1 199 ? -64.583 15.716 78.113 1.00 58.38 199 GLY A N 1
ATOM 1545 C CA . GLY A 1 199 ? -65.167 14.610 78.864 1.00 58.38 199 GLY A CA 1
ATOM 1546 C C . GLY A 1 199 ? -64.733 14.606 80.322 1.00 58.38 199 GLY A C 1
ATOM 1547 O O . GLY A 1 199 ? -64.197 13.591 80.764 1.00 58.38 199 GLY A O 1
ATOM 1548 N N . ARG A 1 200 ? -64.896 15.739 81.016 1.00 43.81 200 ARG A N 1
ATOM 1549 C CA . ARG A 1 200 ? -65.145 15.905 82.464 1.00 43.81 200 ARG A CA 1
ATOM 1550 C C . ARG A 1 200 ? -64.973 17.360 82.872 1.00 43.81 200 ARG A C 1
ATOM 1552 O O . ARG A 1 200 ? -63.986 17.971 82.411 1.00 43.81 200 ARG A O 1
#

Mean predicted aligned error: 12.83 Å

Foldseek 3Di:
DVPCVVVVVLVVVVVVLVVVVVVVVVVLVVVVVVLVVLVVVLVVQCVCLVVDPDPCSNVVSVVVSVVVVLVSLKWKFFAAQVRFTDDTGNDPDDDDSPDPVVVVVLVVLCVADPWDQDPPRGTMRTHDDPSVVCVVPVVVVSVVVVVVSVVSVVVSVVVVVVVVVVVVVVVVVVVVVVVVVPVVVVVVVVVVVVVVVPPD

pLDDT: mean 80.92, std 11.37, range [43.81, 94.19]

Solvent-accessible surface area (backbone atoms only — not comparable to full-atom values): 11108 Å² total; per-residue (Å²): 122,81,81,53,53,66,57,54,50,51,53,52,51,53,52,51,51,52,53,49,50,53,51,52,54,50,52,53,53,48,52,52,50,51,53,52,49,51,53,51,50,48,51,52,44,44,51,48,17,66,70,42,92,50,86,62,39,39,58,52,29,51,53,52,44,54,52,50,59,52,66,64,58,48,31,34,37,36,16,39,89,86,70,48,58,76,49,76,33,50,62,98,66,91,75,57,62,90,34,70,66,45,56,54,47,47,57,54,18,47,72,67,33,82,58,47,75,44,94,96,75,22,34,40,30,38,42,77,38,74,67,56,52,46,67,60,49,50,58,54,54,47,52,53,51,51,50,52,52,52,50,52,52,53,50,54,53,57,53,48,62,49,56,58,48,53,53,49,53,54,48,51,51,51,51,49,52,56,62,61,57,62,56,58,61,56,56,58,53,47,62,63,52,60,67,63,74,79,70,125